Protein AF-A0A9E5YPI3-F1 (afdb_monomer_lite)

Sequence (200 aa):
MSMDIIYHAFSAKDADKMWEGFESEFKRIKASGYDGCQTRADDEIFNLIDYIDRKESAYVNHAFQAIDIAYGSVSTDVLESGKSEYDSVDALSMALDYQLTEGLPTGKFLVELFSKLTEEILQTATKQIAGSIGWDPDEARDALLTYLKYVRPVALHLKEDPDSLFVSEYNGDFGGDGEEVLMTRAVKHEKQFSEFLKTV

Radius of gyration: 19.05 Å; chains: 1; bounding box: 42×30×56 Å

Foldseek 3Di:
DWKWKKKKFFDLVQLVVCVVCLLVLLVQCVVCPPVSDDFQLSVLSNVLLVCVVVVVVVCQLLSQLSNSRRRGIDMFDIPRHPPLLLLLQVLLCVLLVHDDDVSDDALVNLLVSVVPDDVSSLQSSLVSSCVPPVDDSVVSSVSNVSSCVRCVRRNVSCVVDVSTGMWMAINSDIDHPCNVVSSVVSVVVCVVCVVVSVVD

pLDDT: mean 91.31, std 6.71, range [48.09, 97.0]

Secondary structure (DSSP, 8-state):
----EEEEEE-HHHHHHHHTTHHHHHHHHHHHGGGG--SHHHHHHHHHHHHHHHT-GGGHHHHHHHHHHHHHEEEPPPB--HHHHHHHHHHHHHHTT---BTTB--HHHHHHHHHH--HHHHHHHHHHHHHHH---HHHHHHHHHHHHHHHHHHHHHHHH-TTPEEEEEETTEEESTTHHHHHHHHHHHHHHHHHHHHH-

Structure (mmCIF, N/CA/C/O backbone):
data_AF-A0A9E5YPI3-F1
#
_entry.id   AF-A0A9E5YPI3-F1
#
loop_
_atom_site.group_PDB
_atom_site.id
_atom_site.type_symbol
_atom_site.label_atom_id
_atom_site.label_alt_id
_atom_site.label_comp_id
_atom_site.label_asym_id
_atom_site.label_entity_id
_atom_site.label_seq_id
_atom_site.pdbx_PDB_ins_code
_atom_site.Cartn_x
_atom_site.Cartn_y
_atom_site.Cartn_z
_atom_site.occupancy
_atom_site.B_iso_or_equiv
_atom_site.auth_seq_id
_atom_site.auth_comp_id
_atom_site.auth_asym_id
_atom_site.auth_atom_id
_atom_site.pdbx_PDB_model_num
ATOM 1 N N . MET A 1 1 ? 13.914 -5.205 16.714 1.00 48.09 1 MET A N 1
ATOM 2 C CA . MET A 1 1 ? 14.127 -4.773 15.321 1.00 48.09 1 MET A CA 1
ATOM 3 C C . MET A 1 1 ? 12.844 -4.090 14.903 1.00 48.09 1 MET A C 1
ATOM 5 O O . MET A 1 1 ? 11.798 -4.691 15.121 1.00 48.09 1 MET A O 1
ATOM 9 N N . SER A 1 2 ? 12.907 -2.832 14.463 1.00 66.88 2 SER A N 1
ATOM 10 C CA . SER A 1 2 ? 11.775 -2.199 13.781 1.00 66.88 2 SER A CA 1
ATOM 11 C C . SER A 1 2 ? 11.636 -2.854 12.407 1.00 66.88 2 SER A C 1
ATOM 13 O O . SER A 1 2 ? 12.632 -3.272 11.819 1.00 66.88 2 SER A O 1
ATOM 15 N N . MET A 1 3 ? 10.400 -3.030 11.970 1.00 75.81 3 MET A N 1
ATOM 16 C CA . MET A 1 3 ? 10.045 -3.495 10.637 1.00 75.81 3 MET A CA 1
ATOM 17 C C . MET A 1 3 ? 9.178 -2.394 10.058 1.00 75.81 3 MET A C 1
ATOM 19 O O . MET A 1 3 ? 8.250 -1.956 10.744 1.00 75.81 3 MET A O 1
ATOM 23 N N . ASP A 1 4 ? 9.512 -1.953 8.854 1.00 84.19 4 ASP A N 1
ATOM 24 C CA . ASP A 1 4 ? 8.718 -0.960 8.150 1.00 84.19 4 ASP A CA 1
ATOM 25 C C . ASP A 1 4 ? 7.544 -1.686 7.508 1.00 84.19 4 ASP A C 1
ATOM 27 O O . ASP A 1 4 ? 7.729 -2.670 6.783 1.00 84.19 4 ASP A O 1
ATOM 31 N N . ILE A 1 5 ? 6.339 -1.229 7.841 1.00 89.00 5 ILE A N 1
ATOM 32 C CA . ILE A 1 5 ? 5.092 -1.795 7.336 1.00 89.00 5 ILE A CA 1
ATOM 33 C C . ILE A 1 5 ? 4.358 -0.705 6.570 1.00 89.00 5 ILE A C 1
ATOM 35 O O . ILE A 1 5 ? 4.119 0.385 7.101 1.00 89.00 5 ILE A O 1
ATOM 39 N N . ILE A 1 6 ? 3.987 -1.014 5.331 1.00 92.12 6 ILE A N 1
ATOM 40 C CA . ILE A 1 6 ? 3.150 -0.158 4.494 1.00 92.12 6 ILE A CA 1
ATOM 41 C C . ILE A 1 6 ? 1.971 -0.993 4.002 1.00 92.12 6 ILE A C 1
ATOM 43 O O . ILE A 1 6 ? 2.148 -2.109 3.513 1.00 92.12 6 ILE A O 1
ATOM 47 N N . TYR A 1 7 ? 0.759 -0.456 4.122 1.00 94.12 7 TYR A N 1
ATOM 48 C CA . TYR A 1 7 ? -0.415 -1.056 3.495 1.00 94.12 7 TYR A CA 1
ATOM 49 C C . TYR A 1 7 ? -0.816 -0.282 2.257 1.00 94.12 7 TYR A C 1
ATOM 51 O O . TYR A 1 7 ? -0.732 0.944 2.227 1.00 94.12 7 TYR A O 1
ATOM 59 N N . HIS A 1 8 ? -1.302 -1.006 1.259 1.00 96.25 8 HIS A N 1
ATOM 60 C CA . HIS A 1 8 ? -1.707 -0.461 -0.023 1.00 96.25 8 HIS A CA 1
ATOM 61 C C . HIS A 1 8 ? -3.105 -0.932 -0.387 1.00 96.25 8 HIS A C 1
ATOM 63 O O . HIS A 1 8 ? -3.463 -2.093 -0.185 1.00 96.25 8 HIS A O 1
ATOM 69 N N . ALA A 1 9 ? -3.874 -0.023 -0.973 1.00 96.62 9 ALA A N 1
ATOM 70 C CA . ALA A 1 9 ? -5.033 -0.343 -1.785 1.00 96.62 9 ALA A CA 1
ATOM 71 C C . ALA A 1 9 ? -4.623 -0.162 -3.251 1.00 96.62 9 ALA A C 1
ATOM 73 O O . ALA A 1 9 ? -4.553 0.968 -3.733 1.00 96.62 9 ALA A O 1
ATOM 74 N N . PHE A 1 10 ? -4.284 -1.265 -3.915 1.00 97.00 10 PHE A N 1
ATOM 75 C CA . PHE A 1 10 ? -3.721 -1.283 -5.263 1.00 97.00 10 PHE A CA 1
ATOM 76 C C . PHE A 1 10 ? -4.812 -1.426 -6.327 1.00 97.00 10 PHE A C 1
ATOM 78 O O . PHE A 1 10 ? -5.489 -2.454 -6.378 1.00 97.00 10 PHE A O 1
ATOM 85 N N . SER A 1 11 ? -4.921 -0.443 -7.224 1.00 96.06 11 SER A N 1
ATOM 86 C CA . SER A 1 11 ? -5.793 -0.493 -8.399 1.00 96.06 11 SER A CA 1
ATOM 87 C C . SER A 1 11 ? -4.977 -0.763 -9.665 1.00 96.06 11 SER A C 1
ATOM 89 O O . SER A 1 11 ? -4.294 0.113 -10.203 1.00 96.06 11 SER A O 1
ATOM 91 N N . ALA A 1 12 ? -5.092 -1.982 -10.203 1.00 95.12 12 ALA A N 1
ATOM 92 C CA . ALA A 1 12 ? -4.415 -2.373 -11.445 1.00 95.12 12 ALA A CA 1
ATOM 93 C C . ALA A 1 12 ? -4.790 -1.463 -12.630 1.00 95.12 12 ALA A C 1
ATOM 95 O O . ALA A 1 12 ? -3.968 -1.180 -13.499 1.00 95.12 12 ALA A O 1
ATOM 96 N N . LYS A 1 13 ? -6.035 -0.977 -12.645 1.00 94.88 13 LYS A N 1
ATOM 97 C CA . LYS A 1 13 ? -6.547 -0.060 -13.664 1.00 94.88 13 LYS A CA 1
ATOM 98 C C . LYS A 1 13 ? -5.867 1.304 -13.612 1.00 94.88 13 LYS A C 1
ATOM 100 O O . LYS A 1 13 ? -5.687 1.922 -14.661 1.00 94.88 13 LYS A O 1
ATOM 105 N N . ASP A 1 14 ? -5.548 1.799 -12.421 1.00 94.69 14 ASP A N 1
ATOM 106 C CA . ASP A 1 14 ? -4.845 3.071 -12.277 1.00 94.69 14 ASP A CA 1
ATOM 107 C C . ASP A 1 14 ? -3.359 2.909 -12.593 1.00 94.69 14 ASP A C 1
ATOM 109 O O . ASP A 1 14 ? -2.823 3.725 -13.345 1.00 94.69 14 ASP A O 1
ATOM 113 N N . ALA A 1 15 ? -2.745 1.796 -12.173 1.00 96.50 15 ALA A N 1
ATOM 114 C CA . ALA A 1 15 ? -1.378 1.462 -12.563 1.00 96.50 15 ALA A CA 1
ATOM 115 C C . ALA A 1 15 ? -1.206 1.396 -14.089 1.00 96.50 15 ALA A C 1
ATOM 117 O O . ALA A 1 15 ? -0.287 1.996 -14.646 1.00 96.50 15 ALA A O 1
ATOM 118 N N . ASP A 1 16 ? -2.121 0.719 -14.791 1.00 96.12 16 ASP A N 1
ATOM 119 C CA . ASP A 1 16 ? -2.061 0.544 -16.247 1.00 96.12 16 ASP A CA 1
ATOM 120 C C . ASP A 1 16 ? -2.027 1.878 -17.017 1.00 96.12 16 ASP A C 1
ATOM 122 O O . ASP A 1 16 ? -1.388 1.954 -18.065 1.00 96.12 16 ASP A O 1
ATOM 126 N N . LYS A 1 17 ? -2.658 2.942 -16.497 1.00 95.19 17 LYS A N 1
ATOM 127 C CA . LYS A 1 17 ? -2.616 4.280 -17.120 1.00 95.19 17 LYS A CA 1
ATOM 128 C C . LYS A 1 17 ? -1.226 4.907 -17.041 1.00 95.19 17 LYS A C 1
ATOM 130 O O . LYS A 1 17 ? -0.825 5.619 -17.955 1.00 95.19 17 LYS A O 1
ATOM 135 N N . MET A 1 18 ? -0.509 4.667 -15.948 1.00 96.19 18 MET A N 1
ATOM 136 C CA . MET A 1 18 ? 0.818 5.240 -15.716 1.00 96.19 18 MET A CA 1
ATOM 137 C C . MET A 1 18 ? 1.895 4.503 -16.516 1.00 96.19 18 MET A C 1
ATOM 139 O O . MET A 1 18 ? 2.817 5.131 -17.034 1.00 96.19 18 MET A O 1
ATOM 143 N N . TRP A 1 19 ? 1.725 3.194 -16.732 1.00 96.62 19 TRP A N 1
ATOM 144 C CA . TRP A 1 19 ? 2.622 2.389 -17.568 1.00 96.62 19 TRP A CA 1
ATOM 145 C C . TRP A 1 19 ? 2.765 2.897 -19.010 1.00 96.62 19 TRP A C 1
ATOM 147 O O . TRP A 1 19 ? 3.784 2.626 -19.647 1.00 96.62 19 TRP A O 1
ATOM 157 N N . GLU A 1 20 ? 1.797 3.659 -19.532 1.00 94.12 20 GLU A N 1
ATOM 158 C CA . GLU A 1 20 ? 1.912 4.319 -20.842 1.00 94.12 20 GLU A CA 1
ATOM 159 C C . GLU A 1 20 ? 3.082 5.325 -20.895 1.00 94.12 20 GLU A C 1
ATOM 161 O O . GLU A 1 20 ? 3.670 5.540 -21.957 1.00 94.12 20 GLU A O 1
ATOM 166 N N . GLY A 1 21 ? 3.448 5.921 -19.753 1.00 94.69 21 GLY A N 1
ATOM 167 C CA . GLY A 1 21 ? 4.541 6.887 -19.609 1.00 94.69 21 GLY A CA 1
ATOM 168 C C . GLY A 1 21 ? 5.912 6.278 -19.298 1.00 94.69 21 GLY A C 1
ATOM 169 O O . GLY A 1 21 ? 6.925 6.973 -19.442 1.00 94.69 21 GLY A O 1
ATOM 170 N N . PHE A 1 22 ? 5.965 4.990 -18.943 1.00 96.88 22 PHE A N 1
ATOM 171 C CA . PHE A 1 22 ? 7.135 4.345 -18.339 1.00 96.88 22 PHE A CA 1
ATOM 172 C C . PHE A 1 22 ? 8.442 4.549 -19.119 1.00 96.88 22 PHE A C 1
ATOM 174 O O . PHE A 1 22 ? 9.440 4.968 -18.543 1.00 96.88 22 PHE A O 1
ATOM 181 N N . GLU A 1 23 ? 8.473 4.320 -20.439 1.00 96.31 23 GLU A N 1
ATOM 182 C CA . GLU A 1 23 ? 9.722 4.467 -21.211 1.00 96.31 23 GLU A CA 1
ATOM 183 C C . GLU A 1 23 ? 10.291 5.894 -21.166 1.00 96.31 23 GLU A C 1
ATOM 185 O O . GLU A 1 23 ? 11.509 6.093 -21.240 1.00 96.31 23 GLU A O 1
ATOM 190 N N . SER A 1 24 ? 9.413 6.898 -21.091 1.00 95.75 24 SER A N 1
ATOM 191 C CA . SER A 1 24 ? 9.817 8.304 -21.036 1.00 95.75 24 SER A CA 1
ATOM 192 C C . SER A 1 24 ? 10.383 8.648 -19.662 1.00 95.75 24 SER A C 1
ATOM 194 O O . SER A 1 24 ? 11.420 9.309 -19.575 1.00 95.75 24 SER A O 1
ATOM 196 N N . GLU A 1 25 ? 9.742 8.159 -18.602 1.00 95.81 25 GLU A N 1
ATOM 197 C CA . GLU A 1 25 ? 10.208 8.297 -17.222 1.00 95.81 25 GLU A CA 1
ATOM 198 C C . GLU A 1 25 ? 11.538 7.571 -17.020 1.00 95.81 25 GLU A C 1
ATOM 200 O O . GLU A 1 25 ? 12.498 8.181 -16.557 1.00 95.81 25 GLU A O 1
ATOM 205 N N . PHE A 1 26 ? 11.654 6.332 -17.501 1.00 96.62 26 PHE A N 1
ATOM 206 C CA . PHE A 1 26 ? 12.887 5.551 -17.460 1.00 96.62 26 PHE A CA 1
ATOM 207 C C . PHE A 1 26 ? 14.060 6.296 -18.106 1.00 96.62 26 PHE A C 1
ATOM 209 O O . PHE A 1 26 ? 15.120 6.439 -17.500 1.00 96.62 26 PHE A O 1
ATOM 216 N N . LYS A 1 27 ? 13.887 6.826 -19.326 1.00 95.81 27 LYS A N 1
ATOM 217 C CA . LYS A 1 27 ? 14.943 7.599 -20.012 1.00 95.81 27 LYS A CA 1
ATOM 218 C C . LYS A 1 27 ? 15.320 8.856 -19.241 1.00 95.81 27 LYS A C 1
ATOM 220 O O . LYS A 1 27 ? 16.500 9.198 -19.177 1.00 95.81 27 LYS A O 1
ATOM 225 N N . ARG A 1 28 ? 14.323 9.549 -18.687 1.00 95.62 28 ARG A N 1
ATOM 226 C CA . ARG A 1 28 ? 14.531 10.752 -17.882 1.00 95.62 28 ARG A CA 1
ATOM 227 C C . ARG A 1 28 ? 15.378 10.421 -16.657 1.00 95.62 28 ARG A C 1
ATOM 229 O O . ARG A 1 28 ? 16.434 11.025 -16.510 1.00 95.62 28 ARG A O 1
ATOM 236 N N . ILE A 1 29 ? 14.962 9.436 -15.859 1.00 96.69 29 ILE A N 1
ATOM 237 C CA . ILE A 1 29 ? 15.663 9.008 -14.642 1.00 96.69 29 ILE A CA 1
ATOM 238 C C . ILE A 1 29 ? 17.061 8.477 -14.961 1.00 96.69 29 ILE A C 1
ATOM 240 O O . ILE A 1 29 ? 18.024 8.877 -14.311 1.00 96.69 29 ILE A O 1
ATOM 244 N N . LYS A 1 30 ? 17.225 7.679 -16.022 1.00 94.75 30 LYS A N 1
ATOM 245 C CA . LYS A 1 30 ? 18.545 7.193 -16.454 1.00 94.75 30 LYS A CA 1
ATOM 246 C C . LYS A 1 30 ? 19.501 8.332 -16.825 1.00 94.75 30 LYS A C 1
ATOM 248 O O . LYS A 1 30 ? 20.693 8.245 -16.549 1.00 94.75 30 LYS A O 1
ATOM 253 N N . ALA A 1 31 ? 18.999 9.404 -17.441 1.00 94.44 31 ALA A N 1
ATOM 254 C CA . ALA A 1 31 ? 19.816 10.554 -17.822 1.00 94.44 31 ALA A CA 1
ATOM 255 C C . ALA A 1 31 ? 20.158 11.473 -16.637 1.00 94.44 31 ALA A C 1
ATOM 257 O O . ALA A 1 31 ? 21.238 12.061 -16.617 1.00 94.44 31 ALA A O 1
ATOM 258 N N . SER A 1 32 ? 19.242 11.626 -15.678 1.00 93.75 32 SER A N 1
ATOM 259 C CA . SER A 1 32 ? 19.410 12.520 -14.526 1.00 93.75 32 SER A CA 1
ATOM 260 C C . SER A 1 32 ? 20.035 11.856 -13.299 1.00 93.75 32 SER A C 1
ATOM 262 O O . SER A 1 32 ? 20.503 12.563 -12.411 1.00 93.75 32 SER A O 1
ATOM 264 N N . GLY A 1 33 ? 20.018 10.525 -13.219 1.00 92.38 33 GLY A N 1
ATOM 265 C CA . GLY A 1 33 ? 20.310 9.797 -11.986 1.00 92.38 33 GLY A CA 1
ATOM 266 C C . GLY A 1 33 ? 19.289 10.095 -10.883 1.00 92.38 33 GLY A C 1
ATOM 267 O O . GLY A 1 33 ? 18.195 10.602 -11.153 1.00 92.38 33 GLY A O 1
ATOM 268 N N . TYR A 1 34 ? 19.676 9.809 -9.635 1.00 89.31 34 TYR A N 1
ATOM 269 C CA . TYR A 1 34 ? 18.814 9.960 -8.457 1.00 89.31 34 TYR A CA 1
ATOM 270 C C . TYR A 1 34 ? 18.315 11.401 -8.255 1.00 89.31 34 TYR A C 1
ATOM 272 O O . TYR A 1 34 ? 17.186 11.602 -7.826 1.00 89.31 34 TYR A O 1
ATOM 280 N N . ASP A 1 35 ? 19.095 12.408 -8.662 1.00 89.44 35 ASP A N 1
ATOM 281 C CA . ASP A 1 35 ? 18.712 13.827 -8.579 1.00 89.44 35 ASP A CA 1
ATOM 282 C C . ASP A 1 35 ? 17.462 14.175 -9.411 1.00 89.44 35 ASP A C 1
ATOM 284 O O . ASP A 1 35 ? 16.852 15.229 -9.223 1.00 89.44 35 ASP A O 1
ATOM 288 N N . GLY A 1 36 ? 17.078 13.313 -10.358 1.00 82.69 36 GLY A N 1
ATOM 289 C CA . GLY A 1 36 ? 15.836 13.460 -11.110 1.00 82.69 36 GLY A CA 1
ATOM 290 C C . GLY A 1 36 ? 14.618 12.808 -10.469 1.00 82.69 36 GLY A C 1
ATOM 291 O O . GLY A 1 36 ? 13.528 12.974 -11.018 1.00 82.69 36 GLY A O 1
ATOM 292 N N . CYS A 1 37 ? 14.766 12.084 -9.360 1.00 91.50 37 CYS A N 1
ATOM 293 C CA . CYS A 1 37 ? 13.647 11.420 -8.704 1.00 91.50 37 CYS A CA 1
ATOM 294 C C . CYS A 1 37 ? 12.819 12.435 -7.913 1.00 91.50 37 CYS A C 1
ATOM 296 O O . CYS A 1 37 ? 13.341 13.226 -7.128 1.00 91.50 37 CYS A O 1
ATOM 298 N N . GLN A 1 38 ? 11.516 12.462 -8.180 1.00 91.12 38 GLN A N 1
ATOM 299 C CA . GLN A 1 38 ? 10.565 13.395 -7.566 1.00 91.12 38 GLN A CA 1
ATOM 300 C C . GLN A 1 38 ? 9.380 12.681 -6.923 1.00 91.12 38 GLN A C 1
ATOM 302 O O . GLN A 1 38 ? 8.622 13.290 -6.167 1.00 91.12 38 GLN A O 1
ATOM 307 N N . THR A 1 39 ? 9.188 11.412 -7.262 1.00 91.69 39 THR A N 1
ATOM 308 C CA . THR A 1 39 ? 8.058 10.599 -6.832 1.00 91.69 39 THR A CA 1
ATOM 309 C C . THR A 1 39 ? 8.560 9.231 -6.405 1.00 91.69 39 THR A C 1
ATOM 311 O O . THR A 1 39 ? 9.622 8.798 -6.844 1.00 91.69 39 THR A O 1
ATOM 314 N N . ARG A 1 40 ? 7.749 8.509 -5.627 1.00 89.69 40 ARG A N 1
ATOM 315 C CA . ARG A 1 40 ? 8.035 7.111 -5.295 1.00 89.69 40 ARG A CA 1
ATOM 316 C C . ARG A 1 40 ? 8.257 6.260 -6.550 1.00 89.69 40 ARG A C 1
ATOM 318 O O . ARG A 1 40 ? 9.152 5.432 -6.572 1.00 89.69 40 ARG A O 1
ATOM 325 N N . ALA A 1 41 ? 7.476 6.481 -7.610 1.00 93.44 41 ALA A N 1
ATOM 326 C CA . ALA A 1 41 ? 7.648 5.745 -8.861 1.00 93.44 41 ALA A CA 1
ATOM 327 C C . ALA A 1 41 ? 9.022 6.002 -9.495 1.00 93.44 41 ALA A C 1
ATOM 329 O O . ALA A 1 41 ? 9.631 5.075 -10.018 1.00 93.44 41 ALA A O 1
ATOM 330 N N . ASP A 1 42 ? 9.539 7.230 -9.403 1.00 95.69 42 ASP A N 1
ATOM 331 C CA . ASP A 1 42 ? 10.887 7.540 -9.882 1.00 95.69 42 ASP A CA 1
ATOM 332 C C . ASP A 1 42 ? 11.963 6.787 -9.094 1.00 95.69 42 ASP A C 1
ATOM 334 O O . ASP A 1 42 ? 12.905 6.282 -9.705 1.00 95.69 42 ASP A O 1
ATOM 338 N N . ASP A 1 43 ? 11.808 6.688 -7.770 1.00 94.62 43 ASP A N 1
ATOM 339 C CA . ASP A 1 43 ? 12.730 5.942 -6.908 1.00 94.62 43 ASP A CA 1
ATOM 340 C C . ASP A 1 43 ? 12.762 4.456 -7.311 1.00 94.62 43 ASP A C 1
ATOM 342 O O . ASP A 1 43 ? 13.835 3.872 -7.470 1.00 94.62 43 ASP A O 1
ATOM 346 N N . GLU A 1 44 ? 11.600 3.854 -7.585 1.00 95.31 44 GLU A N 1
ATOM 347 C CA . GLU A 1 44 ? 11.531 2.451 -8.016 1.00 95.31 44 GLU A CA 1
ATOM 348 C C . GLU A 1 44 ? 12.044 2.233 -9.447 1.00 95.31 44 GLU A C 1
ATOM 350 O O . GLU A 1 44 ? 12.682 1.219 -9.743 1.00 95.31 44 GLU A O 1
ATOM 355 N N . ILE A 1 45 ? 11.842 3.202 -10.344 1.00 96.69 45 ILE A N 1
ATOM 356 C CA . ILE A 1 45 ? 12.457 3.194 -11.678 1.00 96.69 45 ILE A CA 1
ATOM 357 C C . ILE A 1 45 ? 13.983 3.292 -11.560 1.00 96.69 45 ILE A C 1
ATOM 359 O O . ILE A 1 45 ? 14.701 2.606 -12.292 1.00 96.69 45 ILE A O 1
ATOM 363 N N . PHE A 1 46 ? 14.495 4.114 -10.642 1.00 96.12 46 PHE A N 1
ATOM 364 C CA . PHE A 1 46 ? 15.926 4.215 -10.376 1.00 96.12 46 PHE A CA 1
ATOM 365 C C . PHE A 1 46 ? 16.495 2.887 -9.855 1.00 96.12 46 PHE A C 1
ATOM 367 O O . PHE A 1 46 ? 17.526 2.435 -10.358 1.00 96.12 46 PHE A O 1
ATOM 374 N N . ASN A 1 47 ? 15.796 2.219 -8.932 1.00 94.06 47 ASN A N 1
ATOM 375 C CA . ASN A 1 47 ? 16.168 0.885 -8.449 1.00 94.06 47 ASN A CA 1
ATOM 376 C C . ASN A 1 47 ? 16.208 -0.139 -9.594 1.00 94.06 47 ASN A C 1
ATOM 378 O O . ASN A 1 47 ? 17.182 -0.882 -9.727 1.00 94.06 47 ASN A O 1
ATOM 382 N N . LEU A 1 48 ? 15.205 -0.137 -10.481 1.00 95.75 48 LEU A N 1
ATOM 383 C CA . LEU A 1 48 ? 15.196 -0.996 -11.668 1.00 95.75 48 LEU A CA 1
ATOM 384 C C . LEU A 1 48 ? 16.427 -0.757 -12.559 1.00 95.75 48 LEU A C 1
ATOM 386 O O . LEU A 1 48 ? 17.044 -1.719 -13.020 1.00 95.75 48 LEU A O 1
ATOM 390 N N . ILE A 1 49 ? 16.796 0.506 -12.798 1.00 95.12 49 ILE A N 1
ATOM 391 C CA . ILE A 1 49 ? 17.994 0.863 -13.573 1.00 95.12 49 ILE A CA 1
ATOM 392 C C . ILE A 1 49 ? 19.252 0.292 -12.907 1.00 95.12 49 ILE A C 1
ATOM 394 O O . ILE A 1 49 ? 20.047 -0.366 -13.579 1.00 95.12 49 ILE A O 1
ATOM 398 N N . ASP A 1 50 ? 19.409 0.486 -11.597 1.00 93.31 50 ASP A N 1
ATOM 399 C CA . ASP A 1 50 ? 20.568 -0.001 -10.842 1.00 93.31 50 ASP A CA 1
ATOM 400 C C . ASP A 1 50 ? 20.670 -1.538 -10.877 1.00 93.31 50 ASP A C 1
ATOM 402 O O . ASP A 1 50 ? 21.748 -2.080 -11.136 1.00 93.31 50 ASP A O 1
ATOM 406 N N . TYR A 1 51 ? 19.554 -2.263 -10.735 1.00 93.19 51 TYR A N 1
ATOM 407 C CA . TYR A 1 51 ? 19.540 -3.727 -10.851 1.00 93.19 51 TYR A CA 1
ATOM 408 C C . TYR A 1 51 ? 19.914 -4.217 -12.253 1.00 93.19 51 TYR A C 1
ATOM 410 O O . TYR A 1 51 ? 20.658 -5.197 -12.390 1.00 93.19 51 TYR A O 1
ATOM 418 N N . ILE A 1 52 ? 19.440 -3.541 -13.303 1.00 91.62 52 ILE A N 1
ATOM 419 C CA . ILE A 1 52 ? 19.799 -3.868 -14.690 1.00 91.62 52 ILE A CA 1
ATOM 420 C C . ILE A 1 52 ? 21.300 -3.648 -14.914 1.00 91.62 52 ILE A C 1
ATOM 422 O O . ILE A 1 52 ? 21.982 -4.546 -15.420 1.00 91.62 52 ILE A O 1
ATOM 426 N N . ASP A 1 53 ? 21.834 -2.503 -14.487 1.00 90.69 53 ASP A N 1
ATOM 427 C CA . ASP A 1 53 ? 23.244 -2.145 -14.667 1.00 90.69 53 ASP A CA 1
ATOM 428 C C . ASP A 1 53 ? 24.179 -3.088 -13.882 1.00 90.69 53 ASP A C 1
ATOM 430 O O . ASP A 1 53 ? 25.249 -3.472 -14.375 1.00 90.69 53 ASP A O 1
ATOM 434 N N . ARG A 1 54 ? 23.749 -3.551 -12.700 1.00 90.56 54 ARG A N 1
ATOM 435 C CA . ARG A 1 54 ? 24.460 -4.556 -11.884 1.00 90.56 54 ARG A CA 1
ATOM 436 C C . ARG A 1 54 ? 24.255 -5.999 -12.349 1.00 90.56 54 ARG A C 1
ATOM 438 O O . ARG A 1 54 ? 24.938 -6.898 -11.856 1.00 90.56 54 ARG A O 1
ATOM 445 N N . LYS A 1 55 ? 23.387 -6.232 -13.340 1.00 86.88 55 LYS A N 1
ATOM 446 C CA . LYS A 1 55 ? 23.003 -7.559 -13.863 1.00 86.88 55 LYS A CA 1
ATOM 447 C C . LYS A 1 55 ? 22.343 -8.456 -12.814 1.00 86.88 55 LYS A C 1
ATOM 449 O O . LYS A 1 55 ? 22.451 -9.683 -12.869 1.00 86.88 55 LYS A O 1
ATOM 454 N N . GLU A 1 56 ? 21.617 -7.856 -11.884 1.00 89.00 56 GLU A N 1
ATOM 455 C CA . GLU A 1 56 ? 20.930 -8.545 -10.799 1.00 89.00 56 GLU A CA 1
ATOM 456 C C . GLU A 1 56 ? 19.498 -8.915 -11.210 1.00 89.00 56 GLU A C 1
ATOM 458 O O . GLU A 1 56 ? 18.511 -8.473 -10.633 1.00 89.00 56 GLU A O 1
ATOM 463 N N . SER A 1 57 ? 19.386 -9.771 -12.233 1.00 78.75 57 SER A N 1
ATOM 464 C CA . SER A 1 57 ? 18.093 -10.180 -12.820 1.00 78.75 57 SER A CA 1
ATOM 465 C C . SER A 1 57 ? 17.072 -10.740 -11.818 1.00 78.75 57 SER A C 1
ATOM 467 O O . SER A 1 57 ? 15.875 -10.687 -12.080 1.00 78.75 57 SER A O 1
ATOM 469 N N . ALA A 1 58 ? 17.525 -11.230 -10.659 1.00 81.75 58 ALA A N 1
ATOM 470 C CA . ALA A 1 58 ? 16.654 -11.713 -9.591 1.00 81.75 58 ALA A CA 1
ATOM 471 C C . ALA A 1 58 ? 15.739 -10.618 -9.005 1.00 81.75 58 ALA A C 1
ATOM 473 O O . ALA A 1 58 ? 14.655 -10.945 -8.533 1.00 81.75 58 ALA A O 1
ATOM 474 N N . TYR A 1 59 ? 16.137 -9.342 -9.073 1.00 89.25 59 TYR A N 1
ATOM 475 C CA . TYR A 1 59 ? 15.390 -8.218 -8.491 1.00 89.25 59 TYR A CA 1
ATOM 476 C C . TYR A 1 59 ? 14.581 -7.418 -9.518 1.00 89.25 59 TYR A C 1
ATOM 478 O O . TYR A 1 59 ? 13.849 -6.506 -9.151 1.00 89.25 59 TYR A O 1
ATOM 486 N N . VAL A 1 60 ? 14.650 -7.774 -10.805 1.00 91.69 60 VAL A N 1
ATOM 487 C CA . VAL A 1 60 ? 13.914 -7.063 -11.864 1.00 91.69 60 VAL A CA 1
ATOM 488 C C . VAL A 1 60 ? 12.404 -7.182 -11.664 1.00 91.69 60 VAL A C 1
ATOM 490 O O . VAL A 1 60 ? 11.698 -6.179 -11.717 1.00 91.69 60 VAL A O 1
ATOM 493 N N . ASN A 1 61 ? 11.903 -8.387 -11.380 1.00 92.25 61 ASN A N 1
ATOM 494 C CA . ASN A 1 61 ? 10.474 -8.577 -11.122 1.00 92.25 61 ASN A CA 1
ATOM 495 C C . ASN A 1 61 ? 10.024 -7.875 -9.840 1.00 92.25 61 ASN A C 1
ATOM 497 O O . ASN A 1 61 ? 8.957 -7.274 -9.833 1.00 92.25 61 ASN A O 1
ATOM 501 N N . HIS A 1 62 ? 10.859 -7.872 -8.801 1.00 92.31 62 HIS A N 1
ATOM 502 C CA . HIS A 1 62 ? 10.577 -7.136 -7.570 1.00 92.31 62 HIS A CA 1
ATOM 503 C C . HIS A 1 62 ? 10.451 -5.625 -7.825 1.00 92.31 62 HIS A C 1
ATOM 505 O O . HIS A 1 62 ? 9.454 -5.018 -7.440 1.00 92.31 62 HIS A O 1
ATOM 511 N N . ALA A 1 63 ? 11.369 -5.044 -8.602 1.00 94.19 63 ALA A N 1
ATOM 512 C CA . ALA A 1 63 ? 11.283 -3.642 -9.003 1.00 94.19 63 ALA A CA 1
ATOM 513 C C . ALA A 1 63 ? 10.027 -3.349 -9.845 1.00 94.19 63 ALA A C 1
ATOM 515 O O . ALA A 1 63 ? 9.370 -2.331 -9.643 1.00 94.19 63 ALA A O 1
ATOM 516 N N . PHE A 1 64 ? 9.630 -4.255 -10.745 1.00 96.12 64 PHE A N 1
ATOM 517 C CA . PHE A 1 64 ? 8.369 -4.109 -11.478 1.00 96.12 64 PHE A CA 1
ATOM 518 C C . PHE A 1 64 ? 7.137 -4.129 -10.560 1.00 96.12 64 PHE A C 1
ATOM 520 O O . PHE A 1 64 ? 6.220 -3.344 -10.793 1.00 96.12 64 PHE A O 1
ATOM 527 N N . GLN A 1 65 ? 7.113 -4.969 -9.517 1.00 95.38 65 GLN A N 1
ATOM 528 C CA . GLN A 1 65 ? 6.038 -4.959 -8.514 1.00 95.38 65 GLN A CA 1
ATOM 529 C C . GLN A 1 65 ? 5.996 -3.622 -7.759 1.00 95.38 65 GLN A C 1
ATOM 531 O O . GLN A 1 65 ? 4.919 -3.052 -7.582 1.00 95.38 65 GLN A O 1
ATOM 536 N N . ALA A 1 66 ? 7.159 -3.098 -7.362 1.00 94.94 66 ALA A N 1
ATOM 537 C CA . ALA A 1 66 ? 7.263 -1.827 -6.653 1.00 94.94 66 ALA A CA 1
ATOM 538 C C . ALA A 1 66 ? 6.796 -0.636 -7.511 1.00 94.94 66 ALA A C 1
ATOM 540 O O . ALA A 1 66 ? 6.059 0.221 -7.023 1.00 94.94 66 ALA A O 1
ATOM 541 N N . ILE A 1 67 ? 7.140 -0.618 -8.805 1.00 96.75 67 ILE A N 1
ATOM 542 C CA . ILE A 1 67 ? 6.650 0.389 -9.760 1.00 96.75 67 ILE A CA 1
ATOM 543 C C . ILE A 1 67 ? 5.126 0.290 -9.922 1.00 96.75 67 ILE A C 1
ATOM 545 O O . ILE A 1 67 ? 4.443 1.313 -9.901 1.00 96.75 67 ILE A O 1
ATOM 549 N N . ASP A 1 68 ? 4.576 -0.924 -10.031 1.00 96.06 68 ASP A N 1
ATOM 550 C CA . ASP A 1 68 ? 3.124 -1.143 -10.097 1.00 96.06 68 ASP A CA 1
ATOM 551 C C . ASP A 1 68 ? 2.417 -0.526 -8.882 1.00 96.06 68 ASP A C 1
ATOM 553 O O . ASP A 1 68 ? 1.461 0.241 -9.028 1.00 96.06 68 ASP A O 1
ATOM 557 N N . ILE A 1 69 ? 2.930 -0.805 -7.681 1.00 95.75 69 ILE A N 1
ATOM 558 C CA . ILE A 1 69 ? 2.437 -0.220 -6.434 1.00 95.75 69 ILE A CA 1
ATOM 559 C C . ILE A 1 69 ? 2.547 1.306 -6.464 1.00 95.75 69 ILE A C 1
ATOM 561 O O . ILE A 1 69 ? 1.576 1.994 -6.153 1.00 95.75 69 ILE A O 1
ATOM 565 N N . ALA A 1 70 ? 3.689 1.855 -6.876 1.00 94.81 70 ALA A N 1
ATOM 566 C CA . ALA A 1 70 ? 3.894 3.298 -6.921 1.00 94.81 70 ALA A CA 1
ATOM 567 C C . ALA A 1 70 ? 2.952 4.011 -7.910 1.00 94.81 70 ALA A C 1
ATOM 569 O O . ALA A 1 70 ? 2.586 5.164 -7.687 1.00 94.81 70 ALA A O 1
ATOM 570 N N . TYR A 1 71 ? 2.543 3.333 -8.983 1.00 95.75 71 TYR A N 1
ATOM 571 C CA . TYR A 1 71 ? 1.612 3.863 -9.975 1.00 95.75 71 TYR A CA 1
ATOM 572 C C . TYR A 1 71 ? 0.135 3.717 -9.600 1.00 95.75 71 TYR A C 1
ATOM 574 O O . TYR A 1 71 ? -0.670 4.569 -9.975 1.00 95.75 71 TYR A O 1
ATOM 582 N N . GLY A 1 72 ? -0.237 2.623 -8.934 1.00 93.44 72 GLY A N 1
ATOM 583 C CA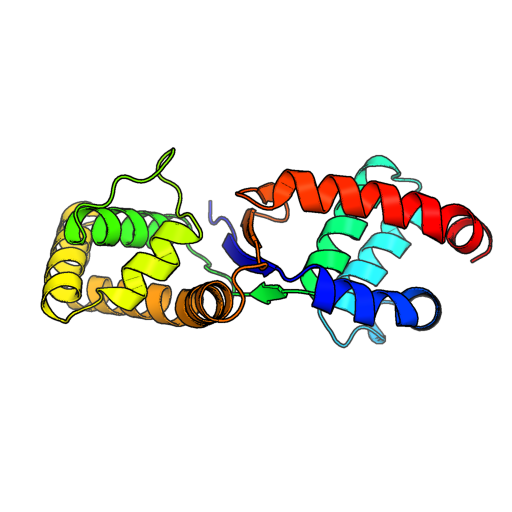 . GLY A 1 72 ? -1.638 2.228 -8.771 1.00 93.44 72 GLY A CA 1
ATOM 584 C C . GLY A 1 72 ? -2.183 2.272 -7.353 1.00 93.44 72 GLY A C 1
ATOM 585 O O . GLY A 1 72 ? -3.364 1.977 -7.177 1.00 93.44 72 GLY A O 1
ATOM 586 N N . SER A 1 73 ? -1.363 2.577 -6.346 1.00 93.75 73 SER A N 1
ATOM 587 C CA . SER A 1 73 ? -1.775 2.422 -4.950 1.00 93.75 73 SER A CA 1
ATOM 588 C C . SER A 1 73 ? -2.088 3.731 -4.238 1.00 93.75 73 SER A C 1
ATOM 590 O O . SER A 1 73 ? -1.361 4.719 -4.326 1.00 93.75 73 SER A O 1
ATOM 592 N N . VAL A 1 74 ? -3.125 3.678 -3.403 1.00 93.62 74 VAL A N 1
ATOM 593 C CA . VAL A 1 74 ? -3.213 4.515 -2.201 1.00 93.62 74 VAL A CA 1
ATOM 594 C C . VAL A 1 74 ? -2.520 3.762 -1.071 1.00 93.62 74 VAL A C 1
ATOM 596 O O . VAL A 1 74 ? -2.926 2.643 -0.758 1.00 93.62 74 VAL A O 1
ATOM 599 N N . SER A 1 75 ? -1.501 4.358 -0.453 1.00 92.88 75 SER A N 1
ATOM 600 C CA . SER A 1 75 ? -0.724 3.717 0.611 1.00 92.88 75 SER A CA 1
ATOM 601 C C . SER A 1 75 ? -0.890 4.403 1.965 1.00 92.88 75 SER A C 1
ATOM 603 O O . SER A 1 75 ? -1.328 5.552 2.061 1.00 92.88 75 SER A O 1
ATOM 605 N N . THR A 1 76 ? -0.519 3.697 3.027 1.00 87.50 76 THR A N 1
ATOM 606 C CA . THR A 1 76 ? -0.259 4.314 4.331 1.00 87.50 76 THR A CA 1
ATOM 607 C C . THR A 1 76 ? 1.053 5.099 4.299 1.00 87.50 76 THR A C 1
ATOM 609 O O . THR A 1 76 ? 1.885 4.904 3.408 1.00 87.50 76 THR A O 1
ATOM 612 N N . ASP A 1 77 ? 1.263 5.950 5.305 1.00 85.06 77 ASP A N 1
ATOM 613 C CA . ASP A 1 77 ? 2.623 6.315 5.713 1.00 85.06 77 ASP A CA 1
ATOM 614 C C . ASP A 1 77 ? 3.329 5.083 6.317 1.00 85.06 77 ASP A C 1
ATOM 616 O O . ASP A 1 77 ? 2.689 4.063 6.609 1.00 85.06 77 ASP A O 1
ATOM 620 N N . VAL A 1 78 ? 4.646 5.172 6.519 1.00 82.69 78 VAL A N 1
ATOM 621 C CA . VAL A 1 78 ? 5.420 4.097 7.152 1.00 82.69 78 VAL A CA 1
ATOM 622 C C . VAL A 1 78 ? 4.978 3.921 8.605 1.00 82.69 78 VAL A C 1
ATOM 624 O O . VAL A 1 78 ? 5.050 4.843 9.422 1.00 82.69 78 VAL A O 1
ATOM 627 N N . LEU A 1 79 ? 4.538 2.712 8.944 1.00 82.81 79 LEU A N 1
ATOM 628 C CA . LEU A 1 79 ? 4.253 2.318 10.319 1.00 82.81 79 LEU A CA 1
ATOM 629 C C . LEU A 1 79 ? 5.566 1.877 10.988 1.00 82.81 79 LEU A C 1
ATOM 631 O O . LEU A 1 79 ? 5.885 0.693 11.020 1.00 82.81 79 LEU A O 1
ATOM 635 N N . GLU A 1 80 ? 6.332 2.826 11.541 1.00 65.75 80 GLU A N 1
ATOM 636 C CA . GLU A 1 80 ? 7.701 2.617 12.076 1.00 65.75 80 GLU A CA 1
ATOM 637 C C . GLU A 1 80 ? 7.796 1.767 13.372 1.00 65.75 80 GLU A C 1
ATOM 639 O O . GLU A 1 80 ? 8.797 1.774 14.094 1.00 65.75 80 GLU A O 1
ATOM 644 N N . SER A 1 81 ? 6.764 0.996 13.710 1.00 71.62 81 SER A N 1
ATOM 645 C CA . SER A 1 81 ? 6.776 0.099 14.866 1.00 71.62 81 SER A CA 1
ATOM 646 C C . SER A 1 81 ? 5.849 -1.083 14.634 1.00 71.62 81 SER A C 1
ATOM 648 O O . SER A 1 81 ? 4.681 -1.054 15.021 1.00 71.62 81 SER A O 1
ATOM 650 N N . GLY A 1 82 ? 6.395 -2.167 14.076 1.00 71.31 82 GLY A N 1
ATOM 651 C CA . GLY A 1 82 ? 5.647 -3.417 13.900 1.00 71.31 82 GLY A CA 1
ATOM 652 C C . GLY A 1 82 ? 5.024 -3.957 15.192 1.00 71.31 82 GLY A C 1
ATOM 653 O O . GLY A 1 82 ? 3.986 -4.602 15.146 1.00 71.31 82 GLY A O 1
ATOM 654 N N . LYS A 1 83 ? 5.588 -3.630 16.365 1.00 74.25 83 LYS A N 1
ATOM 655 C CA . LYS A 1 83 ? 4.955 -3.962 17.648 1.00 74.25 83 LYS A CA 1
ATOM 656 C C . LYS A 1 83 ? 3.682 -3.141 17.898 1.00 74.25 83 LYS A C 1
ATOM 658 O O . LYS A 1 83 ? 2.653 -3.716 18.216 1.00 74.25 83 LYS A O 1
ATOM 663 N N . SER A 1 84 ? 3.742 -1.818 17.730 1.00 77.69 84 SER A N 1
ATOM 664 C CA . SER A 1 84 ? 2.568 -0.954 17.929 1.00 77.69 84 SER A CA 1
ATOM 665 C C . SER A 1 84 ? 1.465 -1.235 16.910 1.00 77.69 84 SER A C 1
ATOM 667 O O . SER A 1 84 ? 0.287 -1.082 17.227 1.00 77.69 84 SER A O 1
ATOM 669 N N . GLU A 1 85 ? 1.850 -1.608 15.692 1.00 86.94 85 GLU A N 1
ATOM 670 C CA . GLU A 1 85 ? 0.940 -2.044 14.637 1.00 86.94 85 GLU A CA 1
ATOM 671 C C . GLU A 1 85 ? 0.216 -3.330 15.051 1.00 86.94 85 GLU A C 1
ATOM 673 O O . GLU A 1 85 ? -1.011 -3.320 15.157 1.00 86.94 85 GLU A O 1
ATOM 678 N N . TYR A 1 86 ? 0.972 -4.372 15.409 1.00 87.75 86 TYR A N 1
ATOM 679 C CA . TYR A 1 86 ? 0.432 -5.658 15.843 1.00 87.75 86 TYR A CA 1
ATOM 680 C C . TYR A 1 86 ? -0.512 -5.512 17.042 1.00 87.75 86 TYR A C 1
ATOM 682 O O . TYR A 1 86 ? -1.632 -6.017 17.015 1.00 87.75 86 TYR A O 1
ATOM 690 N N . ASP A 1 87 ? -0.094 -4.769 18.072 1.00 88.81 87 ASP A N 1
ATOM 691 C CA . ASP A 1 87 ? -0.902 -4.553 19.275 1.00 88.81 87 ASP A CA 1
ATOM 692 C C . ASP A 1 87 ? -2.205 -3.794 18.951 1.00 88.81 87 ASP A C 1
ATOM 694 O O . ASP A 1 87 ? -3.254 -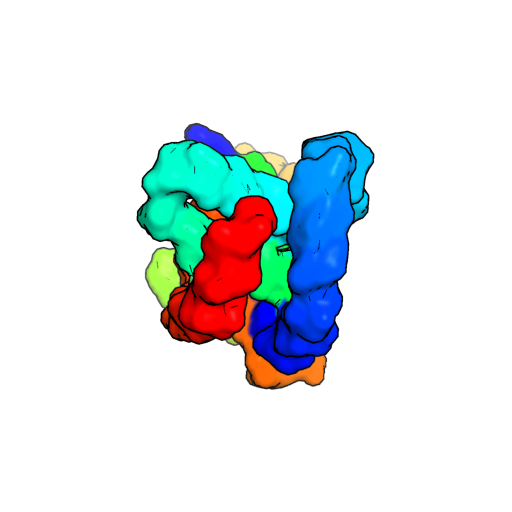4.074 19.534 1.00 88.81 87 ASP A O 1
ATOM 698 N N . SER A 1 88 ? -2.165 -2.862 17.988 1.00 92.31 88 SER A N 1
ATOM 699 C CA . SER A 1 88 ? -3.358 -2.139 17.529 1.00 92.31 88 SER A CA 1
ATOM 700 C C . SER A 1 88 ? -4.304 -3.046 16.744 1.00 92.31 88 SER A C 1
ATOM 702 O O . SER A 1 88 ? -5.514 -3.005 16.970 1.00 92.31 88 SER A O 1
ATOM 704 N N . VAL A 1 89 ? -3.773 -3.870 15.838 1.00 93.12 89 VAL A N 1
ATOM 705 C CA . VAL A 1 89 ? -4.558 -4.816 15.034 1.00 93.12 89 VAL A CA 1
ATOM 706 C C . VAL A 1 89 ? -5.217 -5.873 15.910 1.00 93.12 89 VAL A C 1
ATOM 708 O O . VAL A 1 89 ? -6.424 -6.085 15.786 1.00 93.12 89 VAL A O 1
ATOM 711 N N . ASP A 1 90 ? -4.463 -6.489 16.822 1.00 92.62 90 ASP A N 1
ATOM 712 C CA . ASP A 1 90 ? -4.977 -7.508 17.737 1.00 92.62 90 ASP A CA 1
ATOM 713 C C . ASP A 1 90 ? -6.111 -6.934 18.596 1.00 92.62 90 ASP A C 1
ATOM 715 O O . ASP A 1 90 ? -7.232 -7.449 18.571 1.00 92.62 90 ASP A O 1
ATOM 719 N N . ALA A 1 91 ? -5.881 -5.784 19.239 1.00 94.25 91 ALA A N 1
ATOM 720 C CA . ALA A 1 91 ? -6.877 -5.139 20.089 1.00 94.25 91 ALA A CA 1
ATOM 721 C C . ALA A 1 91 ? -8.142 -4.710 19.322 1.00 94.25 91 ALA A C 1
ATOM 723 O O . ALA A 1 91 ? -9.268 -4.890 19.792 1.00 94.25 91 ALA A O 1
ATOM 724 N N . LEU A 1 92 ? -7.991 -4.163 18.113 1.00 96.06 92 LEU A N 1
ATOM 725 C CA . LEU A 1 92 ? -9.135 -3.805 17.272 1.00 96.06 92 LEU A CA 1
ATOM 726 C C . LEU A 1 92 ? -9.904 -5.040 16.799 1.00 96.06 92 LEU A C 1
ATOM 728 O O . LEU A 1 92 ? -11.134 -5.018 16.795 1.00 96.06 92 LEU A O 1
ATOM 732 N N . SER A 1 93 ? -9.207 -6.114 16.425 1.00 95.50 93 SER A N 1
ATOM 733 C CA . SER A 1 93 ? -9.844 -7.360 15.999 1.00 95.50 93 SER A CA 1
ATOM 734 C C . SER A 1 93 ? -10.657 -7.988 17.131 1.00 95.50 93 SER A C 1
ATOM 736 O O . SER A 1 93 ? -11.819 -8.334 16.926 1.00 95.50 93 SER A O 1
ATOM 738 N N . MET A 1 94 ? -10.119 -8.007 18.354 1.00 93.62 94 MET A N 1
ATOM 739 C CA . MET A 1 94 ? -10.835 -8.471 19.540 1.00 93.62 94 MET A CA 1
ATOM 740 C C . MET A 1 94 ? -12.035 -7.584 19.874 1.00 93.62 94 MET A C 1
ATOM 742 O O . MET A 1 94 ? -13.118 -8.096 20.152 1.00 93.62 94 MET A O 1
ATOM 746 N N . ALA A 1 95 ? -11.872 -6.258 19.838 1.00 94.44 95 ALA A N 1
ATOM 747 C CA . ALA A 1 95 ? -12.958 -5.316 20.110 1.00 94.44 95 ALA A CA 1
ATOM 748 C C . ALA A 1 95 ? -14.101 -5.406 19.079 1.00 94.44 95 ALA A C 1
ATOM 750 O O . ALA A 1 95 ? -15.244 -5.074 19.396 1.00 94.44 95 ALA A O 1
ATOM 751 N N . LEU A 1 96 ? -13.801 -5.858 17.858 1.00 94.25 96 LEU A N 1
ATOM 752 C CA . LEU A 1 96 ? -14.766 -6.074 16.778 1.00 94.25 96 LEU A CA 1
ATOM 753 C C . LEU A 1 96 ? -15.339 -7.496 16.723 1.00 94.25 96 LEU A C 1
ATOM 755 O O . LEU A 1 96 ? -16.224 -7.733 15.899 1.00 94.25 96 LEU A O 1
ATOM 759 N N . ASP A 1 97 ? -14.844 -8.418 17.557 1.00 93.19 97 ASP A N 1
ATOM 760 C CA . ASP A 1 97 ? -15.095 -9.862 17.438 1.00 93.19 97 ASP A CA 1
ATOM 761 C C . ASP A 1 97 ? -14.777 -10.386 16.019 1.00 93.19 97 ASP A C 1
ATOM 763 O O . ASP A 1 97 ? -15.530 -11.144 15.405 1.00 93.19 97 ASP A O 1
ATOM 767 N N . TYR A 1 98 ? -13.662 -9.910 15.455 1.00 93.38 98 TYR A N 1
ATOM 768 C CA . TYR A 1 98 ? -13.199 -10.245 14.113 1.00 93.38 98 TYR A CA 1
ATOM 769 C C . TYR A 1 98 ? -12.032 -11.231 14.174 1.00 93.38 98 TYR A C 1
ATOM 771 O O . TYR A 1 98 ? -10.995 -10.958 14.776 1.00 93.38 98 TYR A O 1
ATOM 779 N N . GLN A 1 99 ? -12.163 -12.365 13.487 1.00 90.81 99 GLN A N 1
ATOM 780 C CA . GLN A 1 99 ? -11.096 -13.357 13.403 1.00 90.81 99 GLN A CA 1
ATOM 781 C C . GLN A 1 99 ? -10.118 -13.016 12.271 1.00 90.81 99 GLN A C 1
ATOM 783 O O . GLN A 1 99 ? -10.457 -13.107 11.089 1.00 90.81 99 GLN A O 1
ATOM 788 N N . LEU A 1 100 ? -8.888 -12.652 12.636 1.00 87.56 100 LEU A N 1
ATOM 789 C CA . LEU A 1 100 ? -7.803 -12.437 11.678 1.00 87.56 100 LEU A CA 1
ATOM 790 C C . LEU A 1 100 ? -7.336 -13.760 11.062 1.00 87.56 100 LEU A C 1
ATOM 792 O O . LEU A 1 100 ? -7.364 -14.817 11.696 1.00 87.56 100 LEU A O 1
ATOM 796 N N . THR A 1 101 ? -6.865 -13.682 9.820 1.00 80.69 101 THR A N 1
ATOM 797 C CA . THR A 1 101 ? -6.166 -14.790 9.159 1.00 80.69 101 THR A CA 1
ATOM 798 C C . THR A 1 101 ? -4.682 -14.633 9.465 1.00 80.69 101 THR A C 1
ATOM 800 O O . THR A 1 101 ? -4.131 -13.561 9.250 1.00 80.69 101 THR A O 1
ATOM 803 N N . GLU A 1 102 ? -4.061 -15.656 10.056 1.00 80.94 102 GLU A N 1
ATOM 804 C CA . GLU A 1 102 ? -2.627 -15.664 10.415 1.00 80.94 102 GLU A CA 1
ATOM 805 C C . GLU A 1 102 ? -2.166 -14.529 11.356 1.00 80.94 102 GLU A C 1
ATOM 807 O O . GLU A 1 102 ? -0.973 -14.314 11.538 1.00 80.94 102 GLU A O 1
ATOM 812 N N . GLY A 1 103 ? -3.103 -13.834 12.010 1.00 78.88 103 GLY A N 1
ATOM 813 C CA . GLY A 1 103 ? -2.797 -12.705 12.896 1.00 78.88 103 GLY A CA 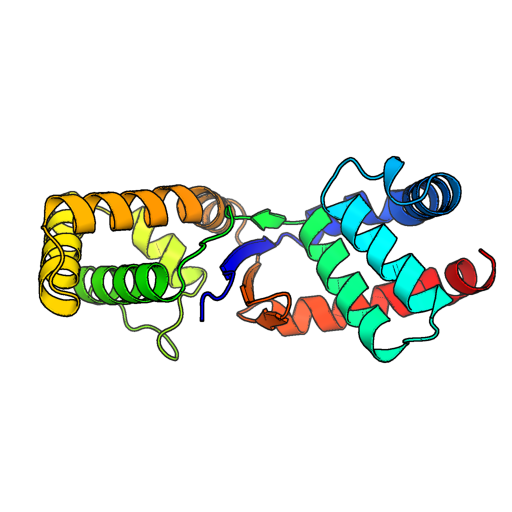1
ATOM 814 C C . GLY A 1 103 ? -2.422 -11.413 12.163 1.00 78.88 103 GLY A C 1
ATOM 815 O O . GLY A 1 103 ? -1.964 -10.477 12.808 1.00 78.88 103 GLY A O 1
ATOM 816 N N . LEU A 1 104 ? -2.625 -11.348 10.844 1.00 83.56 104 LEU A N 1
ATOM 817 C CA . LEU A 1 104 ? -2.326 -10.177 10.019 1.00 83.56 104 LEU A CA 1
ATOM 818 C C . LEU A 1 104 ? -3.615 -9.466 9.577 1.00 83.56 104 LEU A C 1
ATOM 820 O O . LEU A 1 104 ? -4.660 -10.114 9.404 1.00 83.56 104 LEU A O 1
ATOM 824 N N . PRO A 1 105 ? -3.582 -8.134 9.383 1.00 89.00 105 PRO A N 1
ATOM 825 C CA . PRO A 1 105 ? -4.720 -7.419 8.832 1.00 89.00 105 PRO A CA 1
ATOM 826 C C . PRO A 1 105 ? -4.954 -7.820 7.371 1.00 89.00 105 PRO A C 1
ATOM 828 O O . PRO A 1 105 ? -4.032 -8.108 6.616 1.00 89.00 105 PRO A O 1
ATOM 831 N N . THR A 1 106 ? -6.222 -7.807 6.968 1.00 91.62 106 THR A N 1
ATOM 832 C CA . THR A 1 106 ? -6.663 -8.037 5.583 1.00 91.62 106 THR A CA 1
ATOM 833 C C . THR A 1 106 ? -7.437 -6.822 5.090 1.00 91.62 106 THR A C 1
ATOM 835 O O . THR A 1 106 ? -7.962 -6.049 5.900 1.00 91.62 106 THR A O 1
ATOM 838 N N . GLY A 1 107 ? -7.609 -6.680 3.773 1.00 92.06 107 GLY A N 1
ATOM 839 C CA . GLY A 1 107 ? -8.435 -5.604 3.218 1.00 92.06 107 GLY A CA 1
ATOM 840 C C . GLY A 1 107 ? -9.860 -5.617 3.782 1.00 92.06 107 GLY A C 1
ATOM 841 O O . GLY A 1 107 ? -10.393 -4.582 4.183 1.00 92.06 107 GLY A O 1
ATOM 842 N N . LYS A 1 108 ? -10.445 -6.814 3.925 1.00 93.00 108 LYS A N 1
ATOM 843 C CA . LYS A 1 108 ? -11.768 -7.002 4.533 1.00 93.00 108 LYS A CA 1
ATOM 844 C C . LYS A 1 108 ? -11.819 -6.523 5.985 1.00 93.00 108 LYS A C 1
ATOM 846 O O . LYS A 1 108 ? -12.771 -5.837 6.351 1.00 93.00 108 LYS A O 1
ATOM 851 N N . PHE A 1 109 ? -10.806 -6.855 6.788 1.00 94.69 109 PHE A N 1
ATOM 852 C CA . PHE A 1 109 ? -10.710 -6.380 8.169 1.00 94.69 109 PHE A CA 1
ATOM 853 C C . PHE A 1 109 ? -10.702 -4.850 8.226 1.00 94.69 109 PHE A C 1
ATOM 855 O O . PHE A 1 109 ? -11.482 -4.271 8.978 1.00 94.69 109 PHE A O 1
ATOM 862 N N . LEU A 1 110 ? -9.888 -4.188 7.397 1.00 94.69 110 LEU A N 1
ATOM 863 C CA . LEU A 1 110 ? -9.804 -2.726 7.379 1.00 94.69 110 LEU A CA 1
ATOM 864 C C . LEU A 1 110 ? -11.132 -2.074 6.969 1.00 94.69 110 LEU A C 1
ATOM 866 O O . LEU A 1 110 ? -11.590 -1.132 7.619 1.00 94.69 110 LEU A O 1
ATOM 870 N N . VAL A 1 111 ? -11.795 -2.587 5.931 1.00 95.31 111 VAL A N 1
ATOM 871 C CA . VAL A 1 111 ? -13.111 -2.079 5.507 1.00 95.31 111 VAL A CA 1
ATOM 872 C C . VAL A 1 111 ? -14.152 -2.259 6.617 1.00 95.31 111 VAL A C 1
ATOM 874 O O . VAL A 1 111 ? -14.928 -1.340 6.902 1.00 95.31 111 VAL A O 1
ATOM 877 N N . GLU A 1 112 ? -14.161 -3.420 7.274 1.00 95.62 112 GLU A N 1
ATOM 878 C CA . GLU A 1 112 ? -15.084 -3.712 8.369 1.00 95.62 112 GLU A CA 1
ATOM 879 C C . GLU A 1 112 ? -14.823 -2.819 9.588 1.00 95.62 112 GLU A C 1
ATOM 881 O O . GLU A 1 112 ? -15.767 -2.214 10.107 1.00 95.62 112 GLU A O 1
ATOM 886 N N . LEU A 1 113 ? -13.554 -2.646 9.965 1.00 96.12 113 LEU A N 1
ATOM 887 C CA . LEU A 1 113 ? -13.095 -1.756 11.027 1.00 96.12 113 LEU A CA 1
ATOM 888 C C . LEU A 1 113 ? -13.683 -0.355 10.861 1.00 96.12 113 LEU A C 1
ATOM 890 O O . LEU A 1 113 ? -14.402 0.107 11.744 1.00 96.12 113 LEU A O 1
ATOM 894 N N . PHE A 1 114 ? -13.479 0.306 9.719 1.00 96.06 114 PHE A N 1
ATOM 895 C CA . PHE A 1 114 ? -13.995 1.669 9.524 1.00 96.06 114 PHE A CA 1
ATOM 896 C C . PHE A 1 114 ? -15.509 1.745 9.306 1.00 96.06 114 PHE A C 1
ATOM 898 O O . PHE A 1 114 ? -16.087 2.824 9.437 1.00 96.06 114 PHE A O 1
ATOM 905 N N . SER A 1 115 ? -16.173 0.630 8.992 1.00 95.19 115 SER A N 1
ATOM 906 C CA . SER A 1 115 ? -17.639 0.582 8.933 1.00 95.19 115 SER A CA 1
ATOM 907 C C . SER A 1 115 ? -18.293 0.487 10.314 1.00 95.19 115 SER A C 1
ATOM 909 O O . SER A 1 115 ? -19.427 0.939 10.481 1.00 95.19 115 SER A O 1
ATOM 911 N N . LYS A 1 116 ? -17.580 -0.085 11.291 1.00 95.94 116 LYS A N 1
ATOM 912 C CA . LYS A 1 116 ? -18.081 -0.360 12.642 1.00 95.94 116 LYS A CA 1
ATOM 913 C C . LYS A 1 116 ? -17.438 0.501 13.722 1.00 95.94 116 LYS A C 1
ATOM 915 O O . LYS A 1 116 ? -17.921 0.463 14.844 1.00 95.94 116 LYS A O 1
ATOM 920 N N . LEU A 1 117 ? -16.383 1.258 13.419 1.00 96.12 117 LEU A N 1
ATOM 921 C CA . LEU A 1 117 ? -15.616 2.010 14.410 1.00 96.12 117 LEU A CA 1
ATOM 922 C C . LEU A 1 117 ? -16.508 2.962 15.225 1.00 96.12 117 LEU A C 1
ATOM 924 O O . LEU A 1 117 ? -17.092 3.907 14.693 1.00 96.12 117 LEU A O 1
ATOM 928 N N . THR A 1 118 ? -16.566 2.731 16.535 1.00 96.88 118 THR A N 1
ATOM 929 C CA . THR A 1 118 ? -17.251 3.583 17.516 1.00 96.88 118 THR A CA 1
ATOM 930 C C . THR A 1 118 ? -16.301 3.964 18.647 1.00 96.88 118 THR A C 1
ATOM 932 O O . THR A 1 118 ? -15.254 3.346 18.836 1.00 96.88 118 THR A O 1
ATOM 935 N N . GLU A 1 119 ? -16.682 4.958 19.453 1.00 96.38 119 GLU A N 1
ATOM 936 C CA . GLU A 1 119 ? -15.931 5.313 20.664 1.00 96.38 119 GLU A CA 1
ATOM 937 C C . GLU A 1 119 ? -15.872 4.151 21.678 1.00 96.38 119 GLU A C 1
ATOM 939 O O . GLU A 1 119 ? -14.885 4.012 22.390 1.00 96.38 119 GLU A O 1
ATOM 944 N N . GLU A 1 120 ? -16.878 3.272 21.713 1.00 96.75 120 GLU A N 1
ATOM 945 C CA . GLU A 1 120 ? -16.873 2.074 22.567 1.00 96.75 120 GLU A CA 1
ATOM 946 C C . GLU A 1 120 ? -15.820 1.047 22.119 1.00 96.75 120 GLU A C 1
ATOM 948 O O . GLU A 1 120 ? -15.086 0.507 22.952 1.00 96.75 120 GLU A O 1
ATOM 953 N N . ILE A 1 121 ? -15.694 0.829 20.804 1.00 96.62 121 ILE A N 1
ATOM 954 C CA . ILE A 1 121 ? -14.639 -0.017 20.226 1.00 96.62 121 ILE A CA 1
ATOM 955 C C . ILE A 1 121 ? -13.265 0.587 20.514 1.00 96.62 121 ILE A C 1
ATOM 957 O O . ILE A 1 121 ? -12.375 -0.129 20.966 1.00 96.62 121 ILE A O 1
ATOM 961 N N . LEU A 1 122 ? -13.107 1.905 20.337 1.00 96.44 122 LEU A N 1
ATOM 962 C CA . LEU A 1 122 ? -11.859 2.603 20.657 1.00 96.44 122 LEU A CA 1
ATOM 963 C C . LEU A 1 122 ? -11.476 2.429 22.127 1.00 96.44 122 LEU A C 1
ATOM 965 O O . LEU A 1 122 ? -10.352 2.045 22.421 1.00 96.44 122 LEU A O 1
ATOM 969 N N . GLN A 1 123 ? -12.405 2.651 23.058 1.00 96.25 123 GLN A N 1
ATOM 970 C CA . GLN A 1 123 ? -12.138 2.487 24.489 1.00 96.25 123 GLN A CA 1
ATOM 971 C C . GLN A 1 123 ? -11.793 1.047 24.865 1.00 96.25 123 GLN A C 1
ATOM 973 O O . GLN A 1 123 ? -10.941 0.826 25.727 1.00 96.25 123 GLN A O 1
ATOM 978 N N . THR A 1 124 ? -12.452 0.071 24.240 1.00 96.19 124 THR A N 1
ATOM 979 C CA . THR A 1 124 ? -12.159 -1.351 24.451 1.00 96.19 124 THR A CA 1
ATOM 980 C C . THR A 1 124 ? -10.756 -1.692 23.962 1.00 96.19 124 THR A C 1
ATOM 982 O O . THR A 1 124 ? -9.962 -2.221 24.740 1.00 96.19 124 THR A O 1
ATOM 985 N N . ALA A 1 125 ? -10.416 -1.307 22.730 1.00 95.75 125 ALA A N 1
ATOM 986 C CA . ALA A 1 125 ? -9.097 -1.543 22.155 1.00 95.75 125 ALA A CA 1
ATOM 987 C C . ALA A 1 125 ? -7.991 -0.816 22.943 1.00 95.75 125 ALA A C 1
ATOM 989 O O . ALA A 1 125 ? -6.995 -1.430 23.311 1.00 95.75 125 ALA A O 1
ATOM 990 N N . THR A 1 126 ? -8.186 0.455 23.319 1.00 95.25 126 THR A N 1
ATOM 991 C CA . THR A 1 126 ? -7.230 1.207 24.154 1.00 95.25 126 THR A CA 1
ATOM 992 C C . THR A 1 126 ? -6.942 0.497 25.477 1.00 95.25 126 THR A C 1
ATOM 994 O O . THR A 1 126 ? -5.783 0.383 25.869 1.00 95.25 126 THR A O 1
ATOM 997 N N . LYS A 1 127 ? -7.971 -0.014 26.169 1.00 94.25 127 LYS A N 1
ATOM 998 C CA . LYS A 1 127 ? -7.780 -0.761 27.424 1.00 94.25 127 LYS A CA 1
ATOM 999 C C . LYS A 1 127 ? -7.004 -2.059 27.213 1.00 94.25 127 LYS A C 1
ATOM 1001 O O . LYS A 1 127 ? -6.210 -2.426 28.076 1.00 94.25 127 LYS A O 1
ATOM 1006 N N . GLN A 1 128 ? -7.241 -2.749 26.098 1.00 92.12 128 GLN A N 1
ATOM 1007 C CA . GLN A 1 128 ? -6.514 -3.969 25.753 1.00 92.12 128 GLN A CA 1
ATOM 1008 C C . GLN A 1 128 ? -5.035 -3.683 25.490 1.00 92.12 128 GLN A C 1
ATOM 1010 O O . GLN A 1 128 ? -4.196 -4.347 26.091 1.00 92.12 128 GLN A O 1
ATOM 1015 N N . ILE A 1 129 ? -4.722 -2.651 24.699 1.00 91.00 129 ILE A N 1
ATOM 1016 C CA . ILE A 1 129 ? -3.341 -2.215 24.440 1.00 91.00 129 ILE A CA 1
ATOM 1017 C C . ILE A 1 129 ? -2.661 -1.808 25.753 1.00 91.00 129 ILE A C 1
ATOM 1019 O O . ILE A 1 129 ? -1.620 -2.350 26.108 1.00 91.00 129 ILE A O 1
ATOM 1023 N N . ALA A 1 130 ? -3.273 -0.926 26.549 1.00 90.69 130 ALA A N 1
ATOM 1024 C CA . ALA A 1 130 ? -2.704 -0.512 27.835 1.00 90.69 130 ALA A CA 1
ATOM 1025 C C . ALA A 1 130 ? -2.390 -1.717 28.749 1.00 90.69 130 ALA A C 1
ATOM 1027 O O . ALA A 1 130 ? -1.344 -1.765 29.397 1.00 90.69 130 ALA A O 1
ATOM 1028 N N . GLY A 1 131 ? -3.264 -2.731 28.758 1.00 87.12 131 GLY A N 1
ATOM 1029 C CA . GLY A 1 131 ? -3.073 -3.959 29.528 1.00 87.12 131 GLY A CA 1
ATOM 1030 C C . GLY A 1 131 ? -2.014 -4.920 28.973 1.00 87.12 131 GLY A C 1
ATOM 1031 O O . GLY A 1 131 ? -1.316 -5.552 29.766 1.00 87.12 131 GLY A O 1
ATOM 1032 N N . SER A 1 132 ? -1.883 -5.053 27.649 1.00 82.50 132 SER A N 1
ATOM 1033 C CA . SER A 1 132 ? -0.991 -6.038 27.017 1.00 82.50 132 SER A CA 1
ATOM 1034 C C . SER A 1 132 ? 0.481 -5.634 27.090 1.00 82.50 132 SER A C 1
ATOM 1036 O O . SER A 1 132 ? 1.348 -6.478 27.330 1.00 82.50 132 SER A O 1
ATOM 1038 N N . ILE A 1 133 ? 0.766 -4.341 26.930 1.00 78.06 133 ILE A N 1
ATOM 1039 C CA . ILE A 1 133 ? 2.133 -3.806 26.862 1.00 78.06 133 ILE A CA 1
ATOM 1040 C C . ILE A 1 133 ? 2.509 -2.907 28.038 1.00 78.06 133 ILE A C 1
ATOM 1042 O O . ILE A 1 133 ? 3.655 -2.462 28.118 1.00 78.06 133 ILE A O 1
ATOM 1046 N N . GLY A 1 134 ? 1.586 -2.703 28.984 1.00 82.06 134 GLY A N 1
ATOM 1047 C CA . GLY A 1 134 ? 1.819 -1.919 30.197 1.00 82.06 134 GLY A CA 1
ATOM 1048 C C . GLY A 1 134 ? 1.981 -0.424 29.931 1.00 82.06 134 GLY A C 1
ATOM 1049 O O . GLY A 1 134 ? 2.671 0.251 30.692 1.00 82.06 134 GLY A O 1
ATOM 1050 N N . TRP A 1 135 ? 1.402 0.068 28.836 1.00 86.56 135 TRP A N 1
ATOM 1051 C CA . TRP A 1 135 ? 1.387 1.488 28.494 1.00 86.56 135 TRP A CA 1
ATOM 1052 C C . TRP A 1 135 ? 0.370 2.252 29.329 1.00 86.56 135 TRP A C 1
ATOM 1054 O O . TRP A 1 135 ? -0.624 1.690 29.804 1.00 86.56 135 TRP A O 1
ATOM 1064 N N . ASP A 1 136 ? 0.609 3.552 29.472 1.00 92.69 136 ASP A N 1
ATOM 1065 C CA . ASP A 1 136 ? -0.418 4.443 29.986 1.00 92.69 136 ASP A CA 1
ATOM 1066 C C . ASP A 1 136 ? -1.634 4.451 29.028 1.00 92.69 136 ASP A C 1
ATOM 1068 O O . ASP A 1 136 ? -1.455 4.365 27.807 1.00 92.69 136 ASP A O 1
ATOM 1072 N N . PRO A 1 137 ? -2.882 4.518 29.533 1.00 92.31 137 PRO A N 1
ATOM 1073 C CA . PRO A 1 137 ? -4.065 4.560 28.678 1.00 92.31 137 PRO A CA 1
ATOM 1074 C C . PRO A 1 137 ? -4.053 5.676 27.627 1.00 92.31 137 PRO A C 1
ATOM 1076 O O . PRO A 1 137 ? -4.580 5.460 26.533 1.00 92.31 137 PRO A O 1
ATOM 1079 N N . ASP A 1 138 ? -3.459 6.835 27.924 1.00 93.31 138 ASP A N 1
ATOM 1080 C CA . ASP A 1 138 ? -3.365 7.941 26.970 1.00 93.31 138 ASP A CA 1
ATOM 1081 C C . ASP A 1 138 ? -2.351 7.611 25.861 1.00 93.31 138 ASP A C 1
ATOM 1083 O O . ASP A 1 138 ? -2.662 7.767 24.680 1.00 93.31 138 ASP A O 1
ATOM 1087 N N . GLU A 1 139 ? -1.195 7.033 26.208 1.00 91.38 139 GLU A N 1
ATOM 1088 C CA . GLU A 1 139 ? -0.194 6.558 25.237 1.00 91.38 139 GLU A CA 1
ATOM 1089 C C . GLU A 1 139 ? -0.765 5.463 24.320 1.00 91.38 139 GLU A C 1
ATOM 1091 O O . GLU A 1 139 ? -0.594 5.497 23.099 1.00 91.38 139 GLU A O 1
ATOM 1096 N N . ALA A 1 140 ? -1.503 4.510 24.895 1.00 92.19 140 ALA A N 1
ATOM 1097 C CA . ALA A 1 140 ? -2.192 3.460 24.151 1.00 92.19 140 ALA A CA 1
ATOM 1098 C C . ALA A 1 140 ? -3.248 4.023 23.194 1.00 92.19 140 ALA A C 1
ATOM 1100 O O . ALA A 1 140 ? -3.402 3.534 22.070 1.00 92.19 140 ALA A O 1
ATOM 1101 N N . ARG A 1 141 ? -3.978 5.059 23.619 1.00 94.31 141 ARG A N 1
ATOM 1102 C CA . ARG A 1 141 ? -4.962 5.725 22.766 1.00 94.31 141 ARG A CA 1
ATOM 1103 C C . ARG A 1 141 ? -4.288 6.472 21.622 1.00 94.31 141 ARG A C 1
ATOM 1105 O O . ARG A 1 141 ? -4.745 6.350 20.488 1.00 94.31 141 ARG A O 1
ATOM 1112 N N . ASP A 1 142 ? -3.215 7.202 21.893 1.00 92.62 142 ASP A N 1
ATOM 1113 C CA . ASP A 1 142 ? -2.500 7.978 20.880 1.00 92.62 142 ASP A CA 1
ATOM 1114 C C . ASP A 1 142 ? -1.876 7.081 19.807 1.00 92.62 142 ASP A C 1
ATOM 1116 O O . ASP A 1 142 ? -1.993 7.365 18.609 1.00 92.62 142 ASP A O 1
ATOM 1120 N N . ALA A 1 143 ? -1.287 5.954 20.208 1.00 89.94 143 ALA A N 1
ATOM 1121 C CA . ALA A 1 143 ? -0.774 4.960 19.273 1.00 89.94 143 ALA A CA 1
ATOM 1122 C C . ALA A 1 143 ? -1.887 4.353 18.405 1.00 89.94 143 ALA A C 1
ATOM 1124 O O . ALA A 1 143 ? -1.759 4.308 17.180 1.00 89.94 143 ALA A O 1
ATOM 1125 N N . LEU A 1 144 ? -3.016 3.972 19.015 1.00 93.81 144 LEU A N 1
ATOM 1126 C CA . LEU A 1 144 ? -4.176 3.443 18.295 1.00 93.81 144 LEU A CA 1
ATOM 1127 C C . LEU A 1 144 ? -4.742 4.459 17.290 1.00 93.81 144 LEU A C 1
ATOM 1129 O O . LEU A 1 144 ? -5.048 4.112 16.149 1.00 93.81 144 LEU A O 1
ATOM 1133 N N . LEU A 1 145 ? -4.875 5.726 17.689 1.00 94.12 145 LEU A N 1
ATOM 1134 C CA . LEU A 1 145 ? -5.355 6.793 16.807 1.00 94.12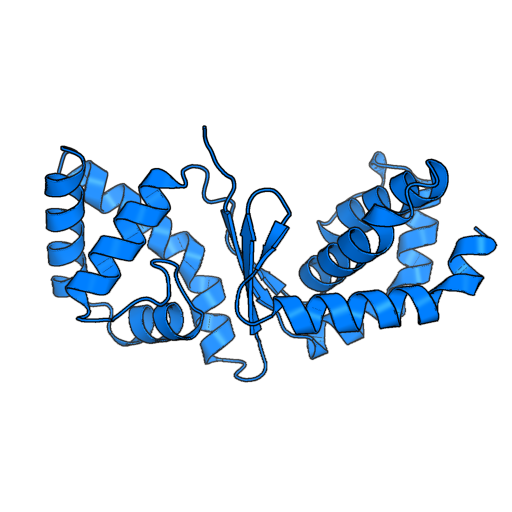 145 LEU A CA 1
ATOM 1135 C C . LEU A 1 145 ? -4.373 7.079 15.670 1.00 94.12 145 LEU A C 1
ATOM 1137 O O . LEU A 1 145 ? -4.803 7.370 14.553 1.00 94.12 145 LEU A O 1
ATOM 1141 N N . THR A 1 146 ? -3.073 6.968 15.934 1.00 92.06 146 THR A N 1
ATOM 1142 C CA . THR A 1 146 ? -2.026 7.097 14.917 1.00 92.06 146 THR A CA 1
ATOM 1143 C C . THR A 1 146 ? -2.122 5.968 13.896 1.00 92.06 146 THR A C 1
ATOM 1145 O O . THR A 1 146 ? -2.179 6.245 12.698 1.00 92.06 146 THR A O 1
ATOM 1148 N N . TYR A 1 147 ? -2.255 4.719 14.352 1.00 93.19 147 TYR A N 1
ATOM 1149 C CA . TYR A 1 147 ? -2.506 3.572 13.478 1.00 93.19 147 TYR A CA 1
ATOM 1150 C C . TYR A 1 147 ? -3.747 3.807 12.606 1.00 93.19 147 TYR A C 1
ATOM 1152 O O . TYR A 1 147 ? -3.656 3.793 11.378 1.00 93.19 147 TYR A O 1
ATOM 1160 N N . LEU A 1 148 ? -4.890 4.135 13.223 1.00 95.00 148 LEU A N 1
ATOM 1161 C CA . LEU A 1 148 ? -6.150 4.391 12.518 1.00 95.00 148 LEU A CA 1
ATOM 1162 C C . LEU A 1 148 ? -6.038 5.533 11.504 1.00 95.00 148 LEU A C 1
ATOM 1164 O O . LEU A 1 148 ? -6.602 5.443 10.416 1.00 95.00 148 LEU A O 1
ATOM 1168 N N . LYS A 1 149 ? -5.313 6.607 11.831 1.00 94.25 149 LYS A N 1
ATOM 1169 C CA . LYS A 1 149 ? -5.068 7.718 10.906 1.00 94.25 149 LYS A CA 1
ATOM 1170 C C . LYS A 1 149 ? -4.355 7.231 9.644 1.00 94.25 149 LYS A C 1
ATOM 1172 O O . LYS A 1 149 ? -4.768 7.619 8.553 1.00 94.25 149 LYS A O 1
ATOM 1177 N N . TYR A 1 150 ? -3.325 6.402 9.791 1.00 92.81 150 TYR A N 1
ATOM 1178 C CA . TYR A 1 150 ? -2.518 5.929 8.671 1.00 92.81 150 TYR A CA 1
ATOM 1179 C C . TYR A 1 150 ? -3.239 4.907 7.800 1.00 92.81 150 TYR A C 1
ATOM 1181 O O . TYR A 1 150 ? -3.148 5.003 6.582 1.00 92.81 150 TYR A O 1
ATOM 1189 N N . VAL A 1 151 ? -4.007 3.983 8.384 1.00 95.06 151 VAL A N 1
ATOM 1190 C CA . VAL A 1 151 ? -4.697 2.932 7.610 1.00 95.06 151 VAL A CA 1
ATOM 1191 C C . VAL A 1 151 ? -6.029 3.384 6.996 1.00 95.06 151 VAL A C 1
ATOM 1193 O O . VAL A 1 151 ? -6.575 2.714 6.118 1.00 95.06 151 VAL A O 1
ATOM 1196 N N . ARG A 1 152 ? -6.567 4.537 7.418 1.00 95.38 152 ARG A N 1
ATOM 1197 C CA . ARG A 1 152 ? -7.857 5.054 6.934 1.00 95.38 152 ARG A CA 1
ATOM 1198 C C . ARG A 1 152 ? -7.920 5.283 5.417 1.00 95.38 152 ARG A C 1
ATOM 1200 O O . ARG A 1 152 ? -8.928 4.876 4.842 1.00 95.38 152 ARG A O 1
ATOM 1207 N N . PRO A 1 153 ? -6.936 5.918 4.750 1.00 96.19 153 PRO A N 1
ATOM 1208 C CA . PRO A 1 153 ? -6.993 6.138 3.304 1.00 96.19 153 PRO A CA 1
ATOM 1209 C C . PRO A 1 153 ? -7.089 4.827 2.518 1.00 96.19 153 PRO A C 1
ATOM 1211 O O . PRO A 1 153 ? -7.922 4.718 1.623 1.00 96.19 153 PRO A O 1
ATOM 1214 N N . VAL A 1 154 ? -6.318 3.812 2.924 1.00 96.44 154 VAL A N 1
ATOM 1215 C CA . VAL A 1 154 ? -6.346 2.461 2.341 1.00 96.44 154 VAL A CA 1
ATOM 1216 C C . VAL A 1 154 ? -7.731 1.837 2.497 1.00 96.44 154 VAL A C 1
ATOM 1218 O O . VAL A 1 154 ? -8.333 1.407 1.518 1.00 96.44 154 VAL A O 1
ATOM 1221 N N . ALA A 1 155 ? -8.285 1.847 3.712 1.00 96.19 155 ALA A N 1
ATOM 1222 C CA . ALA A 1 155 ? -9.600 1.268 3.980 1.00 96.19 155 ALA A CA 1
ATOM 1223 C C . ALA A 1 155 ? -10.736 1.958 3.205 1.00 96.19 155 ALA A C 1
ATOM 1225 O O . ALA A 1 155 ? -11.664 1.298 2.739 1.00 96.19 155 ALA A O 1
ATOM 1226 N N . LEU A 1 156 ? -10.678 3.289 3.079 1.00 96.06 156 LEU A N 1
ATOM 1227 C CA . LEU A 1 156 ? -11.650 4.052 2.297 1.00 96.06 156 LEU A CA 1
ATOM 1228 C C . LEU A 1 156 ? -11.540 3.719 0.810 1.00 96.06 156 LEU A C 1
ATOM 1230 O O . LEU A 1 156 ? -12.564 3.450 0.189 1.00 96.06 156 LEU A O 1
ATOM 1234 N N . HIS A 1 157 ? -10.322 3.659 0.269 1.00 96.44 157 HIS A N 1
ATOM 1235 C CA . HIS A 1 157 ? -10.115 3.322 -1.135 1.00 96.44 157 HIS A CA 1
ATOM 1236 C C . HIS A 1 157 ? -10.599 1.901 -1.458 1.00 96.44 157 HIS A C 1
ATOM 1238 O O . HIS A 1 157 ? -11.364 1.733 -2.397 1.00 96.44 157 HIS A O 1
ATOM 1244 N N . LEU A 1 158 ? -10.274 0.898 -0.631 1.00 95.56 158 LEU A N 1
ATOM 1245 C CA . LEU A 1 158 ? -10.778 -0.480 -0.789 1.00 95.56 158 LEU A CA 1
ATOM 1246 C C . LEU A 1 158 ? -12.311 -0.576 -0.746 1.00 95.56 158 LEU A C 1
ATOM 1248 O O . LEU A 1 158 ? -12.907 -1.484 -1.318 1.00 95.56 158 LEU A O 1
ATOM 1252 N N . LYS A 1 159 ? -12.968 0.339 -0.027 1.00 95.69 159 LYS A N 1
ATOM 1253 C CA . LYS A 1 159 ? -14.431 0.405 0.029 1.00 95.69 159 LYS A CA 1
ATOM 1254 C C . LYS A 1 159 ? -15.029 1.079 -1.210 1.00 95.69 159 LYS A C 1
ATOM 1256 O O . LYS A 1 159 ? -16.139 0.725 -1.607 1.00 95.69 159 LYS A O 1
ATOM 1261 N N . GLU A 1 160 ? -14.351 2.084 -1.753 1.00 95.75 160 GLU A N 1
ATOM 1262 C CA . GLU A 1 160 ? -14.806 2.886 -2.894 1.00 95.75 160 GLU A CA 1
ATOM 1263 C C . GLU A 1 160 ? -14.509 2.221 -4.245 1.00 95.75 160 GLU A C 1
ATOM 1265 O O . GLU A 1 160 ? -15.326 2.342 -5.160 1.00 95.75 160 GLU A O 1
ATOM 1270 N N . ASP A 1 161 ? -13.397 1.490 -4.347 1.00 94.94 161 ASP A N 1
ATOM 1271 C CA . ASP A 1 161 ? -12.996 0.694 -5.508 1.00 94.94 161 ASP A CA 1
ATOM 1272 C C . ASP A 1 161 ? -12.920 -0.800 -5.129 1.00 94.94 161 ASP A C 1
ATOM 1274 O O . ASP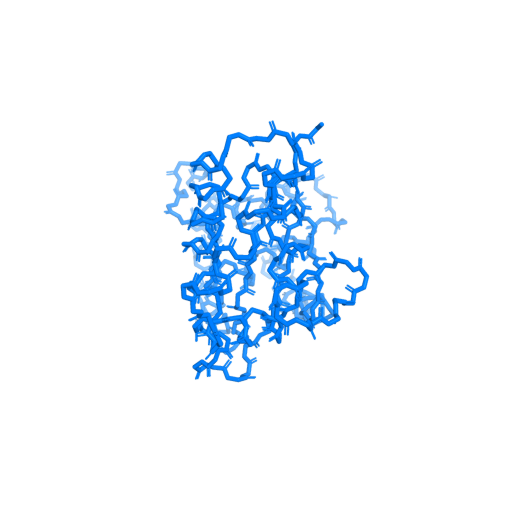 A 1 161 ? -11.894 -1.263 -4.628 1.00 94.94 161 ASP A O 1
ATOM 1278 N N . PRO A 1 162 ? -14.002 -1.576 -5.344 1.00 88.62 162 PRO A N 1
ATOM 1279 C CA . PRO A 1 162 ? -14.032 -3.005 -5.029 1.00 88.62 162 PRO A CA 1
ATOM 1280 C C . PRO A 1 162 ? -13.072 -3.863 -5.862 1.00 88.62 162 PRO A C 1
ATOM 1282 O O . PRO A 1 162 ? -12.856 -5.020 -5.503 1.00 88.62 162 PRO A O 1
ATOM 1285 N N . ASP A 1 163 ? -12.544 -3.332 -6.970 1.00 91.75 163 ASP A N 1
ATOM 1286 C CA . ASP A 1 163 ? -11.550 -4.021 -7.799 1.00 91.75 163 ASP A CA 1
ATOM 1287 C C . ASP A 1 163 ? -10.118 -3.813 -7.262 1.00 91.75 163 ASP A C 1
ATOM 1289 O O . ASP A 1 163 ? -9.186 -4.481 -7.721 1.00 91.75 163 ASP A O 1
ATOM 1293 N N . SER A 1 164 ? -9.931 -2.915 -6.285 1.00 94.88 164 SER A N 1
ATOM 1294 C CA . SER A 1 164 ? -8.641 -2.699 -5.633 1.00 94.88 164 SER A CA 1
ATOM 1295 C C . SER A 1 164 ? -8.280 -3.844 -4.691 1.00 94.88 164 SER A C 1
ATOM 1297 O O . SER A 1 164 ? -9.102 -4.364 -3.935 1.00 94.88 164 SER A O 1
ATOM 1299 N N . LEU A 1 165 ? -7.002 -4.213 -4.708 1.00 94.56 165 LEU A N 1
ATOM 1300 C CA . LEU A 1 165 ? -6.446 -5.299 -3.911 1.00 94.56 165 LEU A CA 1
ATOM 1301 C C . LEU A 1 165 ? -5.725 -4.746 -2.688 1.00 94.56 165 LEU A C 1
ATOM 1303 O O . LEU A 1 165 ? -5.024 -3.737 -2.766 1.00 94.56 165 LEU A O 1
ATOM 1307 N N . PHE A 1 166 ? -5.863 -5.432 -1.558 1.00 95.06 166 PHE A N 1
ATOM 1308 C CA . PHE A 1 166 ? -5.050 -5.141 -0.387 1.00 95.06 166 PHE A CA 1
ATOM 1309 C C . PHE A 1 166 ? -3.669 -5.778 -0.541 1.00 95.06 166 PHE A C 1
ATOM 1311 O O . PHE A 1 166 ? -3.558 -6.984 -0.772 1.00 95.06 166 PHE A O 1
ATOM 1318 N N . VAL A 1 167 ? -2.624 -4.968 -0.393 1.00 94.88 167 VAL A N 1
ATOM 1319 C CA . VAL A 1 167 ? -1.229 -5.421 -0.413 1.00 94.88 167 VAL A CA 1
ATOM 1320 C C . VAL A 1 167 ? -0.543 -4.916 0.844 1.00 94.88 167 VAL A C 1
ATOM 1322 O O . VAL A 1 167 ? -0.653 -3.742 1.196 1.00 94.88 167 VAL A O 1
ATOM 1325 N N . SER A 1 168 ? 0.175 -5.803 1.515 1.00 92.19 168 SER A N 1
ATOM 1326 C CA . SER A 1 168 ? 1.070 -5.456 2.612 1.00 92.19 168 SER A CA 1
ATOM 1327 C C . SER A 1 168 ? 2.509 -5.467 2.123 1.00 92.19 168 SER A C 1
ATOM 1329 O O . SER A 1 168 ? 2.902 -6.383 1.411 1.00 92.19 168 SER A O 1
ATOM 1331 N N . GLU A 1 169 ? 3.294 -4.483 2.527 1.00 91.44 169 GLU A N 1
ATOM 1332 C CA . GLU A 1 169 ? 4.721 -4.395 2.243 1.00 91.44 169 GLU A CA 1
ATOM 1333 C C . GLU A 1 169 ? 5.488 -4.404 3.567 1.00 91.44 169 GLU A C 1
ATOM 1335 O O . GLU A 1 169 ? 5.287 -3.526 4.409 1.00 91.44 169 GLU A O 1
ATOM 1340 N N . TYR A 1 170 ? 6.349 -5.405 3.744 1.00 87.75 170 TYR A N 1
ATOM 1341 C CA . TYR A 1 170 ? 7.166 -5.616 4.936 1.00 87.75 170 TYR A CA 1
ATOM 1342 C C . TYR A 1 170 ? 8.642 -5.546 4.553 1.00 87.75 170 TYR A C 1
ATOM 1344 O O . TYR A 1 170 ? 9.166 -6.471 3.941 1.00 87.75 170 TYR A O 1
ATOM 1352 N N . ASN A 1 171 ? 9.330 -4.456 4.906 1.00 84.06 171 ASN A N 1
ATOM 1353 C CA . ASN A 1 171 ? 10.720 -4.208 4.484 1.00 84.06 171 ASN A CA 1
ATOM 1354 C C . ASN A 1 171 ? 10.943 -4.370 2.959 1.00 84.06 171 ASN A C 1
ATOM 1356 O O . ASN A 1 171 ? 11.980 -4.878 2.533 1.00 84.06 171 ASN A O 1
ATOM 1360 N N . GLY A 1 172 ? 9.959 -3.972 2.149 1.00 82.44 172 GLY A N 1
ATOM 1361 C CA . GLY A 1 172 ? 9.983 -4.110 0.691 1.00 82.44 172 GLY A CA 1
ATOM 1362 C C . GLY A 1 172 ? 9.447 -5.442 0.157 1.00 82.44 172 GLY A C 1
ATOM 1363 O O . GLY A 1 172 ? 9.199 -5.537 -1.041 1.00 82.44 172 GLY A O 1
ATOM 1364 N N . ASP A 1 173 ? 9.213 -6.456 0.993 1.00 86.56 173 ASP A N 1
ATOM 1365 C CA . ASP A 1 173 ? 8.581 -7.704 0.554 1.00 86.56 173 ASP A CA 1
ATOM 1366 C C . ASP A 1 173 ? 7.056 -7.551 0.514 1.00 86.56 173 ASP A C 1
ATOM 1368 O O . ASP A 1 173 ? 6.429 -7.158 1.502 1.00 86.56 173 ASP A O 1
ATOM 1372 N N . PHE A 1 174 ? 6.451 -7.870 -0.631 1.00 88.25 174 PHE A N 1
ATOM 1373 C CA . PHE A 1 174 ? 5.007 -7.770 -0.834 1.00 88.25 174 PHE A CA 1
ATOM 1374 C C . PHE A 1 174 ? 4.290 -9.050 -0.397 1.00 88.25 174 PHE A C 1
ATOM 1376 O O . PHE A 1 174 ? 4.747 -10.152 -0.678 1.00 88.25 174 PHE A O 1
ATOM 1383 N N . GLY A 1 175 ? 3.134 -8.892 0.240 1.00 86.25 175 GLY A N 1
ATOM 1384 C CA . GLY A 1 175 ? 2.253 -9.974 0.671 1.00 86.25 175 GLY A CA 1
ATOM 1385 C C . GLY A 1 175 ? 0.780 -9.560 0.660 1.00 86.25 175 GLY A C 1
ATOM 1386 O O . GLY A 1 175 ? 0.420 -8.457 0.236 1.00 86.25 175 GLY A O 1
ATOM 1387 N N . GLY A 1 176 ? -0.080 -10.449 1.153 1.00 79.38 176 GLY A N 1
ATOM 1388 C CA . GLY A 1 176 ? -1.529 -10.242 1.194 1.00 79.38 176 GLY A CA 1
ATOM 1389 C C . GLY A 1 176 ? -2.232 -10.636 -0.107 1.00 79.38 176 GLY A C 1
ATOM 1390 O O . GLY A 1 176 ? -1.696 -11.379 -0.927 1.00 79.38 176 GLY A O 1
ATOM 1391 N N . ASP A 1 177 ? -3.454 -10.136 -0.298 1.00 77.62 177 ASP A N 1
ATOM 1392 C CA . ASP A 1 177 ? -4.361 -10.582 -1.367 1.00 77.62 177 ASP A CA 1
ATOM 1393 C C . ASP A 1 177 ? -3.835 -10.272 -2.785 1.00 77.62 177 ASP A C 1
ATOM 1395 O O . ASP A 1 177 ? -4.246 -10.907 -3.756 1.00 77.62 177 ASP A O 1
ATOM 1399 N N . GLY A 1 178 ? -2.938 -9.288 -2.925 1.00 82.62 178 GLY A N 1
ATOM 1400 C CA . GLY A 1 178 ? -2.420 -8.845 -4.222 1.00 82.62 178 GLY A CA 1
ATOM 1401 C C . GLY A 1 178 ? -1.065 -9.413 -4.655 1.00 82.62 178 GLY A C 1
ATOM 1402 O O . GLY A 1 178 ? -0.651 -9.118 -5.774 1.00 82.62 178 GLY A O 1
ATOM 1403 N N . GLU A 1 179 ? -0.376 -10.224 -3.844 1.00 87.56 179 GLU A N 1
ATOM 1404 C CA . GLU A 1 179 ? 0.991 -10.694 -4.153 1.00 87.56 179 GLU A CA 1
ATOM 1405 C C . GLU A 1 179 ? 1.073 -11.443 -5.500 1.00 87.56 179 GLU A C 1
ATOM 1407 O O . GLU A 1 179 ? 1.882 -11.100 -6.369 1.00 87.56 179 GLU A O 1
ATOM 1412 N N . GLU A 1 180 ? 0.188 -12.422 -5.719 1.00 90.75 180 GLU A N 1
ATOM 1413 C CA . GLU A 1 180 ? 0.151 -13.220 -6.955 1.00 90.75 180 GLU A CA 1
ATOM 1414 C C . GLU A 1 180 ? -0.159 -12.353 -8.187 1.00 90.75 180 GLU A C 1
ATOM 1416 O O . GLU A 1 180 ? 0.413 -12.544 -9.270 1.00 90.75 180 GLU A O 1
ATOM 1421 N N . VAL A 1 181 ? -1.040 -11.362 -8.020 1.00 93.56 181 VAL A N 1
ATOM 1422 C CA . VAL A 1 181 ? -1.410 -10.423 -9.083 1.00 93.56 181 VAL A CA 1
ATOM 1423 C C . VAL A 1 181 ? -0.223 -9.540 -9.447 1.00 93.56 181 VAL A C 1
ATOM 1425 O O . VAL A 1 181 ? 0.090 -9.417 -10.632 1.00 93.56 181 VAL A O 1
ATOM 1428 N N . LEU A 1 182 ? 0.474 -8.981 -8.455 1.00 94.31 182 LEU A N 1
ATOM 1429 C CA . LEU A 1 182 ? 1.675 -8.175 -8.672 1.00 94.31 182 LEU A CA 1
ATOM 1430 C C . LEU A 1 182 ? 2.768 -8.982 -9.372 1.00 94.31 182 LEU A C 1
ATOM 1432 O O . LEU A 1 182 ? 3.342 -8.505 -10.344 1.00 94.31 182 LEU A O 1
ATOM 1436 N N . MET A 1 183 ? 3.028 -10.222 -8.946 1.00 94.62 183 MET A N 1
ATOM 1437 C CA . MET A 1 183 ? 4.044 -11.064 -9.589 1.00 94.62 183 MET A CA 1
ATOM 1438 C C . MET A 1 183 ? 3.677 -11.389 -11.045 1.00 94.62 183 MET A C 1
ATOM 1440 O O . MET A 1 183 ? 4.508 -11.298 -11.950 1.00 94.62 183 MET A O 1
ATOM 1444 N N . THR A 1 184 ? 2.408 -11.712 -11.306 1.00 95.62 184 THR A N 1
ATOM 1445 C CA . THR A 1 184 ? 1.915 -11.965 -12.670 1.00 95.62 184 THR A CA 1
ATOM 1446 C C . THR A 1 184 ? 2.091 -10.739 -13.567 1.00 95.62 184 THR A C 1
ATOM 1448 O O . THR A 1 184 ? 2.493 -10.856 -14.731 1.00 95.62 184 THR A O 1
ATOM 1451 N N . ARG A 1 185 ? 1.797 -9.550 -13.033 1.00 95.94 185 ARG A N 1
ATOM 1452 C CA . ARG A 1 185 ? 1.966 -8.282 -13.743 1.00 95.94 185 ARG A CA 1
ATOM 1453 C C . ARG A 1 185 ? 3.438 -7.946 -13.956 1.00 95.94 185 ARG A C 1
ATOM 1455 O O . ARG A 1 185 ? 3.798 -7.598 -15.077 1.00 95.94 185 ARG A O 1
ATOM 1462 N N . ALA A 1 186 ? 4.297 -8.156 -12.966 1.00 95.69 186 ALA A N 1
ATOM 1463 C CA . ALA A 1 186 ? 5.735 -7.942 -13.089 1.00 95.69 186 ALA A CA 1
ATOM 1464 C C . ALA A 1 186 ? 6.343 -8.743 -14.248 1.00 95.69 186 ALA A C 1
ATOM 1466 O O . ALA A 1 186 ? 6.958 -8.160 -15.138 1.00 95.69 186 ALA A O 1
ATOM 1467 N N . VAL A 1 187 ? 6.038 -10.042 -14.339 1.00 95.69 187 VAL A N 1
ATOM 1468 C CA . VAL A 1 187 ? 6.486 -10.897 -15.456 1.00 95.69 187 VAL A CA 1
ATOM 1469 C C . VAL A 1 187 ? 5.953 -10.398 -16.807 1.00 95.69 187 VAL A C 1
ATOM 1471 O O . VAL A 1 187 ? 6.642 -10.459 -17.833 1.00 95.69 187 VAL A O 1
ATOM 1474 N N . LYS A 1 188 ? 4.713 -9.890 -16.841 1.00 96.62 188 LYS A N 1
ATOM 1475 C CA . LYS A 1 188 ? 4.129 -9.287 -18.048 1.00 96.62 188 LYS A CA 1
ATOM 1476 C C . LYS A 1 188 ? 4.888 -8.018 -18.452 1.00 96.62 188 LYS A C 1
ATOM 1478 O O . LYS A 1 188 ? 5.193 -7.875 -19.637 1.00 96.62 188 LYS A O 1
ATOM 1483 N N . HIS A 1 189 ? 5.194 -7.131 -17.508 1.00 96.81 189 HIS A N 1
ATOM 1484 C CA . HIS A 1 189 ? 5.922 -5.887 -17.758 1.00 96.81 189 HIS A CA 1
ATOM 1485 C C . HIS A 1 189 ? 7.374 -6.152 -18.165 1.00 96.81 189 HIS A C 1
ATOM 1487 O O . HIS A 1 189 ? 7.825 -5.598 -19.167 1.00 96.81 189 HIS A O 1
ATOM 1493 N N . GLU A 1 190 ? 8.063 -7.087 -17.508 1.00 94.50 190 GLU A N 1
ATOM 1494 C CA . GLU A 1 190 ? 9.407 -7.526 -17.898 1.00 94.50 190 GLU A CA 1
ATOM 1495 C C . GLU A 1 190 ? 9.434 -7.965 -19.367 1.00 94.50 190 GLU A C 1
ATOM 1497 O O 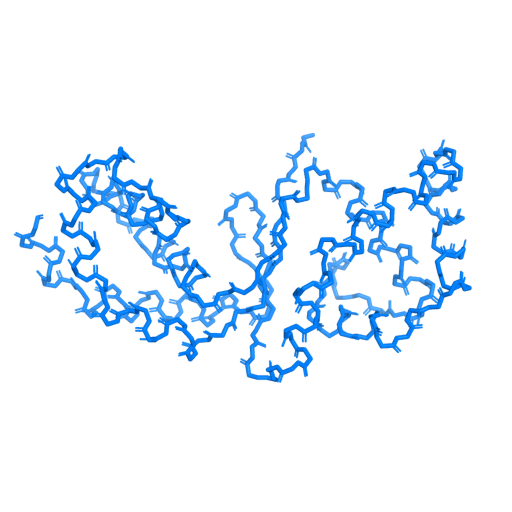. GLU A 1 190 ? 10.263 -7.505 -20.154 1.00 94.50 190 GLU A O 1
ATOM 1502 N N . LYS A 1 191 ? 8.468 -8.794 -19.778 1.00 94.75 191 LYS A N 1
ATOM 1503 C CA . LYS A 1 191 ? 8.341 -9.232 -21.172 1.00 94.75 191 LYS A CA 1
ATOM 1504 C C . LYS A 1 191 ? 7.975 -8.090 -22.122 1.00 94.75 191 LYS A C 1
ATOM 1506 O O . LYS A 1 191 ? 8.468 -8.060 -23.247 1.00 94.75 191 LYS A O 1
ATOM 1511 N N . GLN A 1 192 ? 7.089 -7.187 -21.708 1.00 95.94 192 GLN A N 1
ATOM 1512 C CA . GLN A 1 192 ? 6.655 -6.049 -22.520 1.00 95.94 192 GLN A CA 1
ATOM 1513 C C . GLN A 1 192 ? 7.821 -5.101 -22.824 1.00 95.94 192 GLN A C 1
ATOM 1515 O O . GLN A 1 192 ? 7.951 -4.644 -23.959 1.00 95.94 192 GLN A O 1
ATOM 1520 N N . PHE A 1 193 ? 8.681 -4.844 -21.838 1.00 95.31 193 PHE A N 1
ATOM 1521 C CA . PHE A 1 193 ? 9.776 -3.882 -21.945 1.00 95.31 193 PHE A CA 1
ATOM 1522 C C . PHE A 1 193 ? 11.142 -4.526 -22.222 1.00 95.31 193 PHE A C 1
ATOM 1524 O O . PHE A 1 193 ? 12.139 -3.815 -22.323 1.00 95.31 193 PHE A O 1
ATOM 1531 N N . SER A 1 194 ? 11.225 -5.847 -22.420 1.00 92.12 194 SER A N 1
ATOM 1532 C CA . SER A 1 194 ? 12.507 -6.559 -22.539 1.00 92.12 194 SER A CA 1
ATOM 1533 C C . SER A 1 194 ? 13.407 -6.049 -23.666 1.00 92.12 194 SER A C 1
ATOM 1535 O O . SER A 1 194 ? 14.625 -6.034 -23.520 1.00 92.12 194 SER A O 1
ATOM 1537 N N . GLU A 1 195 ? 12.836 -5.671 -24.813 1.00 92.62 195 GLU A N 1
ATOM 1538 C CA . GLU A 1 195 ? 13.623 -5.126 -25.928 1.00 92.62 195 GLU A CA 1
ATOM 1539 C C . GLU A 1 195 ? 14.048 -3.687 -25.657 1.00 92.62 195 GLU A C 1
ATOM 1541 O O . GLU A 1 195 ? 15.202 -3.340 -25.892 1.00 92.62 195 GLU A O 1
ATOM 1546 N N . PHE A 1 196 ? 13.152 -2.876 -25.091 1.00 93.75 196 PHE A N 1
ATOM 1547 C CA . PHE A 1 196 ? 13.466 -1.514 -24.681 1.00 93.75 196 PHE A CA 1
ATOM 1548 C C . PHE A 1 196 ? 14.655 -1.494 -23.712 1.00 93.75 196 PHE A C 1
ATOM 1550 O O . PHE A 1 196 ? 15.665 -0.851 -24.000 1.00 93.75 196 PHE A O 1
ATOM 1557 N N . LEU A 1 197 ? 14.588 -2.287 -22.640 1.00 90.19 197 LEU A N 1
ATOM 1558 C CA . LEU A 1 197 ? 15.607 -2.347 -21.590 1.00 90.19 197 LEU A CA 1
ATOM 1559 C C . LEU A 1 197 ? 16.984 -2.833 -22.076 1.00 90.19 197 LEU A C 1
ATOM 1561 O O . LEU A 1 197 ? 17.990 -2.520 -21.452 1.00 90.19 197 LEU A O 1
ATOM 1565 N N . LYS A 1 198 ? 17.064 -3.559 -23.201 1.00 86.81 198 LYS A N 1
ATOM 1566 C CA . LYS A 1 198 ? 18.346 -3.963 -23.817 1.00 86.81 198 LYS A CA 1
ATOM 1567 C C . LYS A 1 198 ? 19.015 -2.847 -24.619 1.00 86.81 198 LYS A C 1
ATOM 1569 O O . LYS A 1 198 ? 20.200 -2.952 -24.929 1.00 86.81 198 LYS A O 1
ATOM 1574 N N . THR A 1 199 ? 18.246 -1.847 -25.046 1.00 83.06 199 THR A N 1
ATOM 1575 C CA . THR A 1 199 ? 18.715 -0.789 -25.958 1.00 83.06 199 THR A CA 1
ATOM 1576 C C . THR A 1 199 ? 19.178 0.472 -25.246 1.00 83.06 199 THR A C 1
ATOM 1578 O O . THR A 1 199 ? 19.841 1.303 -25.870 1.00 83.06 199 THR A O 1
ATOM 1581 N N . VAL A 1 200 ? 18.808 0.622 -23.976 1.00 74.50 200 VAL A N 1
ATOM 1582 C CA . VAL A 1 200 ? 19.057 1.815 -23.165 1.00 74.50 200 VAL A CA 1
ATOM 1583 C C . VAL A 1 200 ? 20.226 1.646 -22.233 1.00 74.50 200 VAL A C 1
ATOM 1585 O O . VAL A 1 200 ? 20.405 0.571 -21.632 1.00 74.50 200 VAL A O 1
#